Protein AF-0000000083245032 (afdb_homodimer)

Sequence (238 aa):
MDDKKLQTALKKLNVQPIQAIEEVNMFKADGNVIHFAAPKVHAAVPSNTFAIYGNGEDKELTELVPGILNQLGPDSLASLRKLAESYQSLQKQEGKKDDDDDDDIPDLVAGENFEDKADMDDKKLQTALKKLNVQPIQAIEEVNMFKADGNVIHFAAPKVHAAVPSNTFAIYGNGEDKELTELVPGILNQLGPDSLASLRKLAESYQSLQKQEGKKDDDDDDDIPDLVAGENFEDKAD

InterPro domains:
  IPR002715 Nascent polypeptide-associated complex NAC domain [PF01849] (3-59)
  IPR002715 Nascent polypeptide-associated complex NAC domain [PS51151] (1-65)
  IPR002715 Nascent polypeptide-associated complex NAC domain [SM01407] (3-59)
  IPR038187 NAC A/B domain superfamily [G3DSA:2.20.70.30] (15-72)
  IPR039370 Transcription factor BTF3 [PTHR10351] (2-117)

Solvent-accessible surface area (backbone atoms only — not comparable to full-atom values): 13087 Å² total; per-residue (Å²): 112,67,66,57,50,40,48,53,33,37,57,71,42,58,43,38,77,51,77,58,39,50,31,36,40,35,33,32,74,87,54,44,26,40,36,25,77,53,34,50,35,33,31,22,72,94,63,30,32,34,38,39,41,43,68,72,36,85,40,54,56,79,74,49,46,63,64,56,53,70,69,44,52,68,69,52,31,56,51,48,33,54,49,32,50,51,54,45,51,53,49,51,55,51,49,52,56,58,57,58,58,66,70,65,59,70,80,65,64,76,70,74,78,74,71,74,82,69,130,111,55,58,57,48,39,48,51,40,39,54,74,53,58,45,38,77,52,77,56,39,49,32,36,40,35,33,32,76,87,54,44,26,40,35,26,75,54,34,51,35,32,30,18,71,94,71,29,34,35,38,40,42,43,69,72,37,88,39,52,56,78,75,48,46,62,62,55,55,70,68,44,53,67,71,52,32,54,50,47,33,53,49,32,49,51,54,45,50,54,48,51,54,50,49,53,54,56,58,56,60,68,70,65,59,70,78,67,63,76,68,74,78,74,68,75,80,74,127

Secondary structure (DSSP, 8-state):
-HHHHHHHHHHHTT-EEEP-EEEEEEEETTSEEEEEES-EEEEEGGGTEEEEES--EEEEHHHHHHHHHHHS-HHHHHHHHHHHHHHHHHHHHHHHHHHTTTTTS--------------/-HHHHHHHHHHHTT-EEEP-EEEEEEEETTSEEEEEES-EEEEEGGGTEEEEES--EEEEHHHHHHHHHHHS-HHHHHHHHHHHHHHHHHHHHHHHHHHHHHTTS--TT----------

pLDDT: mean 78.12, std 20.99, range [27.12, 97.81]

Organism: NCBI:txid62690

Structure (mmCIF, N/CA/C/O backbone):
data_AF-0000000083245032-model_v1
#
loop_
_entity.id
_entity.type
_entity.pdbx_description
1 polymer 'Nascent polypeptide-associated complex subunit beta'
#
loop_
_atom_site.group_PDB
_atom_site.id
_atom_site.type_symbol
_atom_site.label_atom_id
_atom_site.label_alt_id
_atom_site.label_comp_id
_atom_site.label_asym_id
_atom_site.label_entity_id
_atom_site.label_seq_id
_atom_site.pdbx_PDB_ins_code
_atom_site.Cartn_x
_atom_site.Cartn_y
_atom_site.Cartn_z
_atom_site.occupancy
_atom_site.B_iso_or_equiv
_atom_site.auth_seq_id
_atom_site.auth_comp_id
_atom_site.auth_asym_id
_atom_site.auth_atom_id
_atom_site.pdbx_PDB_model_num
ATOM 1 N N . MET A 1 1 ? -4.727 -18.719 -22.297 1 45.84 1 MET A N 1
ATOM 2 C CA . MET A 1 1 ? -3.975 -19.953 -22.047 1 45.84 1 MET A CA 1
ATOM 3 C C . MET A 1 1 ? -3.066 -19.797 -20.828 1 45.84 1 MET A C 1
ATOM 5 O O . MET A 1 1 ? -3.064 -20.656 -19.938 1 45.84 1 MET A O 1
ATOM 9 N N . ASP A 1 2 ? -2.289 -18.609 -20.797 1 54.28 2 ASP A N 1
ATOM 10 C CA . ASP A 1 2 ? -1.276 -18.406 -19.766 1 54.28 2 ASP A CA 1
ATOM 11 C C . ASP A 1 2 ? -1.922 -18.188 -18.406 1 54.28 2 ASP A C 1
ATOM 13 O O . ASP A 1 2 ? -1.435 -18.703 -17.391 1 54.28 2 ASP A O 1
ATOM 17 N N . ASP A 1 3 ? -3.1 -17.609 -18.375 1 56.31 3 ASP A N 1
ATOM 18 C CA . ASP A 1 3 ? -3.789 -17.344 -17.109 1 56.31 3 ASP A CA 1
ATOM 19 C C . ASP A 1 3 ? -4.285 -18.641 -16.469 1 56.31 3 ASP A C 1
ATOM 21 O O . ASP A 1 3 ? -4.184 -18.812 -15.258 1 56.31 3 ASP A O 1
ATOM 25 N N . LYS A 1 4 ? -4.688 -19.547 -17.406 1 57.19 4 LYS A N 1
ATOM 26 C CA . LYS A 1 4 ? -5.207 -20.812 -16.906 1 57.19 4 LYS A CA 1
ATOM 27 C C . LYS A 1 4 ? -4.09 -21.656 -16.297 1 57.19 4 LYS A C 1
ATOM 29 O O . LYS A 1 4 ? -4.293 -22.312 -15.266 1 57.19 4 LYS A O 1
ATOM 34 N N . LYS A 1 5 ? -2.869 -21.625 -16.891 1 58.66 5 LYS A N 1
ATOM 35 C CA . LYS A 1 5 ? -1.732 -22.375 -16.359 1 58.66 5 LYS A CA 1
ATOM 36 C C . LYS A 1 5 ? -1.305 -21.828 -15 1 58.66 5 LYS A C 1
ATOM 38 O O . LYS A 1 5 ? -0.987 -22.594 -14.094 1 58.66 5 LYS A O 1
ATOM 43 N N . LEU A 1 6 ? -1.384 -20.562 -14.906 1 64.38 6 LEU A N 1
ATOM 44 C CA . LEU A 1 6 ? -1.07 -19.922 -13.633 1 64.38 6 LEU A CA 1
ATOM 45 C C . LEU A 1 6 ? -2.062 -20.344 -12.555 1 64.38 6 LEU A C 1
ATOM 47 O O . LEU A 1 6 ? -1.666 -20.672 -11.438 1 64.38 6 LEU A O 1
ATOM 51 N N . GLN A 1 7 ? -3.312 -20.375 -13.016 1 63.31 7 GLN A N 1
ATOM 52 C CA . GLN A 1 7 ? -4.355 -20.766 -12.078 1 63.31 7 GLN A CA 1
ATOM 53 C C . GLN A 1 7 ? -4.156 -22.203 -11.609 1 63.31 7 GLN A C 1
ATOM 55 O O . GLN A 1 7 ? -4.34 -22.5 -10.422 1 63.31 7 GLN A O 1
ATOM 60 N N . THR A 1 8 ? -3.783 -23.078 -12.539 1 65.19 8 THR A N 1
ATOM 61 C CA . THR A 1 8 ? -3.541 -24.484 -12.219 1 65.19 8 THR A CA 1
ATOM 62 C C . THR A 1 8 ? -2.352 -24.609 -11.273 1 65.19 8 THR A C 1
ATOM 64 O O . THR A 1 8 ? -2.398 -25.391 -10.312 1 65.19 8 THR A O 1
ATOM 67 N N . ALA A 1 9 ? -1.262 -23.828 -11.539 1 66.94 9 ALA A N 1
ATOM 68 C CA . ALA A 1 9 ? -0.085 -23.844 -10.672 1 66.94 9 ALA A CA 1
ATOM 69 C C . ALA A 1 9 ? -0.424 -23.328 -9.273 1 66.94 9 ALA A C 1
ATOM 71 O O . ALA A 1 9 ? 0.045 -23.891 -8.281 1 66.94 9 ALA A O 1
ATOM 72 N N . LEU A 1 10 ? -1.311 -22.312 -9.281 1 69.25 10 LEU A N 1
ATOM 73 C CA . LEU A 1 10 ? -1.714 -21.719 -8.008 1 69.25 10 LEU A CA 1
ATOM 74 C C . LEU A 1 10 ? -2.561 -22.703 -7.199 1 69.25 10 LEU A C 1
ATOM 76 O O . LEU A 1 10 ? -2.434 -22.781 -5.977 1 69.25 10 LEU A O 1
ATOM 80 N N . LYS A 1 11 ? -3.465 -23.453 -7.867 1 65.5 11 LYS A N 1
ATOM 81 C CA . LYS A 1 11 ? -4.289 -24.484 -7.227 1 65.5 11 LYS A CA 1
ATOM 82 C C . LYS A 1 11 ? -3.422 -25.547 -6.578 1 65.5 11 LYS A C 1
ATOM 84 O O . LYS A 1 11 ? -3.732 -26.031 -5.484 1 65.5 11 LYS A O 1
ATOM 89 N N . LYS A 1 12 ? -2.324 -25.828 -7.23 1 70.31 12 LYS A N 1
ATOM 90 C CA . LYS A 1 12 ? -1.434 -26.859 -6.707 1 70.31 12 LYS A CA 1
ATOM 91 C C . LYS A 1 12 ? -0.721 -26.375 -5.445 1 70.31 12 LYS A C 1
ATOM 93 O O . LYS A 1 12 ? -0.37 -27.188 -4.582 1 70.31 12 LYS A O 1
ATOM 98 N N . LEU A 1 13 ? -0.54 -25.094 -5.414 1 70.12 13 LEU A N 1
ATOM 99 C CA . LEU A 1 13 ? 0.144 -24.516 -4.266 1 70.12 13 LEU A CA 1
ATOM 100 C C . LEU A 1 13 ? -0.83 -24.266 -3.117 1 70.12 13 LEU A C 1
ATOM 102 O O . LEU A 1 13 ? -0.423 -23.859 -2.027 1 70.12 13 LEU A O 1
ATOM 106 N N . ASN A 1 14 ? -1.992 -24.797 -3.17 1 75.75 14 ASN A N 1
ATOM 107 C CA . ASN A 1 14 ? -3 -24.531 -2.15 1 75.75 14 ASN A CA 1
ATOM 108 C C . ASN A 1 14 ? -3.15 -23.031 -1.898 1 75.75 14 ASN A C 1
ATOM 110 O O . ASN A 1 14 ? -3.07 -22.578 -0.755 1 75.75 14 ASN A O 1
ATOM 114 N N . VAL A 1 15 ? -3.186 -22.453 -3 1 78.88 15 VAL A N 1
ATOM 115 C CA . VAL A 1 15 ? -3.4 -21.016 -2.957 1 78.88 15 VAL A CA 1
ATOM 116 C C . VAL A 1 15 ? -4.836 -20.719 -2.529 1 78.88 15 VAL A C 1
ATOM 118 O O . VAL A 1 15 ? -5.77 -21.406 -2.945 1 78.88 15 VAL A O 1
ATOM 121 N N . GLN A 1 16 ? -4.922 -19.891 -1.567 1 88.5 16 GLN A N 1
ATOM 122 C CA . GLN A 1 16 ? -6.234 -19.484 -1.075 1 88.5 16 GLN A CA 1
ATOM 123 C C . GLN A 1 16 ? -6.512 -18.016 -1.393 1 88.5 16 GLN A C 1
ATOM 125 O O . GLN A 1 16 ? -5.617 -17.172 -1.303 1 88.5 16 GLN A O 1
ATOM 130 N N . PRO A 1 17 ? -7.727 -17.781 -1.815 1 91.12 17 PRO A N 1
ATOM 131 C CA . PRO A 1 17 ? -8.086 -16.375 -2.029 1 91.12 17 PRO A CA 1
ATOM 132 C C . PRO A 1 17 ? -8.07 -15.562 -0.737 1 91.12 17 PRO A C 1
ATOM 134 O O . PRO A 1 17 ? -8.453 -16.062 0.321 1 91.12 17 PRO A O 1
ATOM 137 N N . ILE A 1 18 ? -7.52 -14.414 -0.861 1 93.81 18 ILE A N 1
ATOM 138 C CA . ILE A 1 18 ? -7.691 -13.438 0.21 1 93.81 18 ILE A CA 1
ATOM 139 C C . ILE A 1 18 ? -8.875 -12.531 -0.111 1 93.81 18 ILE A C 1
ATOM 141 O O . ILE A 1 18 ? -8.883 -11.859 -1.147 1 93.81 18 ILE A O 1
ATOM 145 N N . GLN A 1 19 ? -9.734 -12.547 0.789 1 94.88 19 GLN A N 1
ATOM 146 C CA . GLN A 1 19 ? -10.984 -11.852 0.517 1 94.88 19 GLN A CA 1
ATOM 147 C C . GLN A 1 19 ? -10.891 -10.383 0.912 1 94.88 19 GLN A C 1
ATOM 149 O O . GLN A 1 19 ? -10.047 -10 1.723 1 94.88 19 GLN A O 1
ATOM 154 N N . ALA A 1 20 ? -11.594 -9.586 0.281 1 95.5 20 ALA A N 1
ATOM 155 C CA . ALA A 1 20 ? -11.891 -8.203 0.638 1 95.5 20 ALA A CA 1
ATOM 156 C C . ALA A 1 20 ? -10.633 -7.34 0.593 1 95.5 20 ALA A C 1
ATOM 158 O O . ALA A 1 20 ? -10.383 -6.547 1.504 1 95.5 20 ALA A O 1
ATOM 159 N N . ILE A 1 21 ? -9.852 -7.582 -0.426 1 96.81 21 ILE A N 1
ATOM 160 C CA . ILE A 1 21 ? -8.773 -6.637 -0.691 1 96.81 21 ILE A CA 1
ATOM 161 C C . ILE A 1 21 ? -9.312 -5.445 -1.481 1 96.81 21 ILE A C 1
ATOM 163 O O . ILE A 1 21 ? -9.828 -5.613 -2.59 1 96.81 21 ILE A O 1
ATOM 167 N N . GLU A 1 22 ? -9.164 -4.305 -0.93 1 96 22 GLU A N 1
ATOM 168 C CA . GLU A 1 22 ? -9.68 -3.102 -1.577 1 96 22 GLU A CA 1
ATOM 169 C C . GLU A 1 22 ? -8.633 -2.482 -2.5 1 96 22 GLU A C 1
ATOM 171 O O . GLU A 1 22 ? -8.977 -1.864 -3.51 1 96 22 GLU A O 1
ATOM 176 N N . GLU A 1 23 ? -7.379 -2.617 -2.043 1 96.69 23 GLU A N 1
ATOM 177 C CA . GLU A 1 23 ? -6.297 -1.997 -2.801 1 96.69 23 GLU A CA 1
ATOM 178 C C . GLU A 1 23 ? -4.957 -2.658 -2.49 1 96.69 23 GLU A C 1
ATOM 180 O O . GLU A 1 23 ? -4.746 -3.162 -1.383 1 96.69 23 GLU A O 1
ATOM 185 N N . VAL A 1 24 ? -4.078 -2.693 -3.432 1 97.81 24 VAL A N 1
ATOM 186 C CA . VAL A 1 24 ? -2.682 -3.064 -3.232 1 97.81 24 VAL A CA 1
ATOM 187 C C . VAL A 1 24 ? -1.773 -1.958 -3.764 1 97.81 24 VAL A C 1
ATOM 189 O O . VAL A 1 24 ? -1.999 -1.432 -4.855 1 97.81 24 VAL A O 1
ATOM 192 N N . ASN A 1 25 ? -0.84 -1.576 -2.934 1 97.31 25 ASN A N 1
ATOM 193 C CA . ASN A 1 25 ? 0.167 -0.602 -3.34 1 97.31 25 ASN A CA 1
ATOM 194 C C . ASN A 1 25 ? 1.58 -1.154 -3.178 1 97.31 25 ASN A C 1
ATOM 196 O O . ASN A 1 25 ? 1.922 -1.695 -2.125 1 97.31 25 ASN A O 1
ATOM 200 N N . MET A 1 26 ? 2.334 -1.04 -4.285 1 97.56 26 MET A N 1
ATOM 201 C CA . MET A 1 26 ? 3.76 -1.354 -4.242 1 97.56 26 MET A CA 1
ATOM 202 C C . MET A 1 26 ? 4.602 -0.083 -4.312 1 97.56 26 MET A C 1
ATOM 204 O O . MET A 1 26 ? 4.547 0.649 -5.301 1 97.56 26 MET A O 1
ATOM 208 N N . PHE A 1 27 ? 5.301 0.166 -3.281 1 96.31 27 PHE A N 1
ATOM 209 C CA . PHE A 1 27 ? 6.113 1.374 -3.203 1 96.31 27 PHE A CA 1
ATOM 210 C C . PHE A 1 27 ? 7.535 1.101 -3.676 1 96.31 27 PHE A C 1
ATOM 212 O O . PHE A 1 27 ? 8.227 0.235 -3.129 1 96.31 27 PHE A O 1
ATOM 219 N N . LYS A 1 28 ? 7.957 1.847 -4.648 1 95.94 28 LYS A N 1
ATOM 220 C CA . LYS A 1 28 ? 9.312 1.737 -5.18 1 95.94 28 LYS A CA 1
ATOM 221 C C . LYS A 1 28 ? 10.266 2.672 -4.445 1 95.94 28 LYS A C 1
ATOM 223 O O . LYS A 1 28 ? 9.836 3.646 -3.824 1 95.94 28 LYS A O 1
ATOM 228 N N . ALA A 1 29 ? 11.5 2.395 -4.57 1 93.62 29 ALA A N 1
ATOM 229 C CA . ALA A 1 29 ? 12.547 3.184 -3.932 1 93.62 29 ALA A CA 1
ATOM 230 C C . ALA A 1 29 ? 12.586 4.602 -4.496 1 93.62 29 ALA A C 1
ATOM 232 O O . ALA A 1 29 ? 13 5.539 -3.805 1 93.62 29 ALA A O 1
ATOM 233 N N . ASP A 1 30 ? 12.078 4.848 -5.711 1 91 30 ASP A N 1
ATOM 234 C CA . ASP A 1 30 ? 12.164 6.16 -6.34 1 91 30 ASP A CA 1
ATOM 235 C C . ASP A 1 30 ? 10.93 7.004 -6.02 1 91 30 ASP A C 1
ATOM 237 O O . ASP A 1 30 ? 10.758 8.094 -6.566 1 91 30 ASP A O 1
ATOM 241 N N . GLY A 1 31 ? 9.953 6.484 -5.254 1 87.94 31 GLY A N 1
ATOM 242 C CA . GLY A 1 31 ? 8.773 7.227 -4.828 1 87.94 31 GLY A CA 1
ATOM 243 C C . GLY A 1 31 ? 7.539 6.906 -5.645 1 87.94 31 GLY A C 1
ATOM 244 O O . GLY A 1 31 ? 6.426 7.289 -5.273 1 87.94 31 GLY A O 1
ATOM 245 N N . ASN A 1 32 ? 7.777 6.184 -6.688 1 93.75 32 ASN A N 1
ATOM 246 C CA . ASN A 1 32 ? 6.625 5.77 -7.48 1 93.75 32 ASN A CA 1
ATOM 247 C C . ASN A 1 32 ? 5.863 4.629 -6.809 1 93.75 32 ASN A C 1
ATOM 249 O O . ASN A 1 32 ? 6.414 3.926 -5.957 1 93.75 32 ASN A O 1
ATOM 253 N N . VAL A 1 33 ? 4.629 4.543 -7.148 1 96.94 33 VAL A N 1
ATOM 254 C CA . VAL A 1 33 ? 3.77 3.51 -6.578 1 96.94 33 VAL A CA 1
ATOM 255 C C . VAL A 1 33 ? 3.057 2.754 -7.695 1 96.94 33 VAL A C 1
ATOM 257 O O . VAL A 1 33 ? 2.559 3.363 -8.648 1 96.94 33 VAL A O 1
ATOM 260 N N . ILE A 1 34 ? 3.137 1.418 -7.641 1 97.69 34 ILE A N 1
ATOM 261 C CA . ILE A 1 34 ? 2.248 0.601 -8.453 1 97.69 34 ILE A CA 1
ATOM 262 C C . ILE A 1 34 ? 0.959 0.314 -7.691 1 97.69 34 ILE A C 1
ATOM 264 O O . ILE A 1 34 ? 0.99 -0.291 -6.617 1 97.69 34 ILE A O 1
ATOM 268 N N . HIS A 1 35 ? -0.101 0.728 -8.312 1 97.69 35 HIS A N 1
ATOM 269 C CA . HIS A 1 35 ? -1.39 0.7 -7.625 1 97.69 35 HIS A CA 1
ATOM 270 C C . HIS A 1 35 ? -2.344 -0.288 -8.289 1 97.69 35 HIS A C 1
ATOM 272 O O . HIS A 1 35 ? -2.443 -0.332 -9.516 1 97.69 35 HIS A O 1
ATOM 278 N N . PHE A 1 36 ? -2.973 -1.146 -7.465 1 97.75 36 PHE A N 1
ATOM 279 C CA . PHE A 1 36 ? -4.031 -2.045 -7.91 1 97.75 36 PHE A CA 1
ATOM 280 C C . PHE A 1 36 ? -5.348 -1.717 -7.215 1 97.75 36 PHE A C 1
ATOM 282 O O . PHE A 1 36 ? -5.445 -1.799 -5.988 1 97.75 36 PHE A O 1
ATOM 289 N N . ALA A 1 37 ? -6.305 -1.382 -8.016 1 96.94 37 ALA A N 1
ATOM 290 C CA . ALA A 1 37 ? -7.645 -1.146 -7.488 1 96.94 37 ALA A CA 1
ATOM 291 C C . ALA A 1 37 ? -8.461 -2.434 -7.473 1 96.94 37 ALA A C 1
ATOM 293 O O . ALA A 1 37 ? -8.695 -3.041 -8.516 1 96.94 37 ALA A O 1
ATOM 294 N N . ALA A 1 38 ? -8.883 -2.857 -6.254 1 96.12 38 ALA A N 1
ATOM 295 C CA . ALA A 1 38 ? -9.742 -4.008 -6 1 96.12 38 ALA A CA 1
ATOM 296 C C . ALA A 1 38 ? -9.227 -5.25 -6.715 1 96.12 38 ALA A C 1
ATOM 298 O O . ALA A 1 38 ? -9.977 -5.926 -7.422 1 96.12 38 ALA A O 1
ATOM 299 N N . PRO A 1 39 ? -7.973 -5.594 -6.562 1 95.88 39 PRO A N 1
ATOM 300 C CA . PRO A 1 39 ? -7.461 -6.785 -7.246 1 95.88 39 PRO A CA 1
ATOM 301 C C . PRO A 1 39 ? -7.938 -8.086 -6.602 1 95.88 39 PRO A C 1
ATOM 303 O O . PRO A 1 39 ? -8.352 -8.086 -5.438 1 95.88 39 PRO A O 1
ATOM 306 N N . LYS A 1 40 ? -7.887 -9.102 -7.398 1 93 40 LYS A N 1
ATOM 307 C CA . LYS A 1 40 ? -7.945 -10.438 -6.82 1 93 40 LYS A CA 1
ATOM 308 C C . LYS A 1 40 ? -6.59 -10.859 -6.258 1 93 40 LYS A C 1
ATOM 310 O O . LYS A 1 40 ? -5.559 -10.648 -6.898 1 93 40 LYS A O 1
ATOM 315 N N . VAL A 1 41 ? -6.605 -11.391 -5.082 1 93.69 41 VAL A N 1
ATOM 316 C CA . VAL A 1 41 ? -5.359 -11.789 -4.438 1 93.69 41 VAL A CA 1
ATOM 317 C C . VAL A 1 41 ? -5.473 -13.227 -3.936 1 93.69 41 VAL A C 1
ATOM 319 O O . VAL A 1 41 ? -6.496 -13.617 -3.367 1 93.69 41 VAL A O 1
ATOM 322 N N . HIS A 1 42 ? -4.445 -13.969 -4.223 1 90.69 42 HIS A N 1
ATOM 323 C CA . HIS A 1 42 ? -4.305 -15.32 -3.703 1 90.69 42 HIS A CA 1
ATOM 324 C C . HIS A 1 42 ? -3.023 -15.469 -2.889 1 90.69 42 HIS A C 1
ATOM 326 O O . HIS A 1 42 ? -2.025 -14.805 -3.168 1 90.69 42 HIS A O 1
ATOM 332 N N . ALA A 1 43 ? -3.113 -16.359 -1.937 1 90.12 43 ALA A N 1
ATOM 333 C CA . ALA A 1 43 ? -1.938 -16.547 -1.09 1 90.12 43 ALA A CA 1
ATOM 334 C C . ALA A 1 43 ? -1.627 -18.031 -0.906 1 90.12 43 ALA A C 1
ATOM 336 O O . ALA A 1 43 ? -2.537 -18.844 -0.742 1 90.12 43 ALA A O 1
ATOM 337 N N . ALA A 1 44 ? -0.441 -18.281 -1.074 1 86.69 44 ALA A N 1
ATOM 338 C CA . ALA A 1 44 ? 0.126 -19.531 -0.565 1 86.69 44 ALA A CA 1
ATOM 339 C C . ALA A 1 44 ? 0.907 -19.297 0.725 1 86.69 44 ALA A C 1
ATOM 341 O O . ALA A 1 44 ? 2.111 -19.031 0.689 1 86.69 44 ALA A O 1
ATOM 342 N N . VAL A 1 45 ? 0.236 -19.375 1.869 1 82.19 45 VAL A N 1
ATOM 343 C CA . VAL A 1 45 ? 0.748 -18.953 3.17 1 82.19 45 VAL A CA 1
ATOM 344 C C . VAL A 1 45 ? 1.981 -19.781 3.529 1 82.19 45 VAL A C 1
ATOM 346 O O . VAL A 1 45 ? 3.006 -19.219 3.939 1 82.19 45 VAL A O 1
ATOM 349 N N . PRO A 1 46 ? 1.927 -21.109 3.346 1 82 46 PRO A N 1
ATOM 350 C CA . PRO A 1 46 ? 3.09 -21.906 3.732 1 82 46 PRO A CA 1
ATOM 351 C C . PRO A 1 46 ? 4.359 -21.5 2.984 1 82 46 PRO A C 1
ATOM 353 O O . PRO A 1 46 ? 5.465 -21.672 3.502 1 82 46 PRO A O 1
ATOM 356 N N . SER A 1 47 ? 4.219 -20.953 1.846 1 83.19 47 SER A N 1
ATOM 357 C CA . SER A 1 47 ? 5.379 -20.578 1.041 1 83.19 47 SER A CA 1
ATOM 358 C C . SER A 1 47 ? 5.598 -19.062 1.05 1 83.19 47 SER A C 1
ATOM 360 O O . SER A 1 47 ? 6.449 -18.547 0.324 1 83.19 47 SER A O 1
ATOM 362 N N . ASN A 1 48 ? 4.891 -18.344 1.776 1 88.19 48 ASN A N 1
ATOM 363 C CA . ASN A 1 48 ? 4.996 -16.891 1.863 1 88.19 48 ASN A CA 1
ATOM 364 C C . ASN A 1 48 ? 4.938 -16.25 0.484 1 88.19 48 ASN A C 1
ATOM 366 O O . ASN A 1 48 ? 5.758 -15.383 0.164 1 88.19 48 ASN A O 1
ATOM 370 N N . THR A 1 49 ? 4.043 -16.734 -0.316 1 89.88 49 THR A N 1
ATOM 371 C CA . THR A 1 49 ? 3.848 -16.234 -1.677 1 89.88 49 THR A CA 1
ATOM 372 C C . THR A 1 49 ? 2.418 -15.742 -1.874 1 89.88 49 THR A C 1
ATOM 374 O O . THR A 1 49 ? 1.465 -16.391 -1.448 1 89.88 49 THR A O 1
ATOM 377 N N . PHE A 1 50 ? 2.316 -14.609 -2.574 1 91.12 50 PHE A N 1
ATOM 378 C CA . PHE A 1 50 ? 1.028 -14 -2.885 1 91.12 50 PHE A CA 1
ATOM 379 C C . PHE A 1 50 ? 0.943 -13.641 -4.363 1 91.12 50 PHE A C 1
ATOM 381 O O . PHE A 1 50 ? 1.917 -13.156 -4.945 1 91.12 50 PHE A O 1
ATOM 388 N N . ALA A 1 51 ? -0.232 -13.797 -4.93 1 89.69 51 ALA A N 1
ATOM 389 C CA . ALA A 1 51 ? -0.477 -13.438 -6.324 1 89.69 51 ALA A CA 1
ATOM 390 C C . ALA A 1 51 ? -1.535 -12.344 -6.43 1 89.69 51 ALA A C 1
ATOM 392 O O . ALA A 1 51 ? -2.611 -12.453 -5.836 1 89.69 51 ALA A O 1
ATOM 393 N N . ILE A 1 52 ? -1.181 -11.32 -7.117 1 93.06 52 ILE A N 1
ATOM 394 C CA . ILE A 1 52 ? -2.109 -10.234 -7.402 1 93.06 52 ILE A CA 1
ATOM 395 C C . ILE A 1 52 ? -2.539 -10.289 -8.867 1 93.06 52 ILE A C 1
ATOM 397 O O . ILE A 1 52 ? -1.695 -10.359 -9.766 1 93.06 52 ILE A O 1
ATOM 401 N N . TYR A 1 53 ? -3.809 -10.312 -9 1 91.19 53 TYR A N 1
ATOM 402 C CA . TYR A 1 53 ? -4.387 -10.281 -10.344 1 91.19 53 TYR A CA 1
ATOM 403 C C . TYR A 1 53 ? -5.094 -8.953 -10.602 1 91.19 53 TYR A C 1
ATOM 405 O O . TYR A 1 53 ? -6.121 -8.664 -9.984 1 91.19 53 TYR A O 1
ATOM 413 N N . GLY A 1 54 ? -4.555 -8.18 -11.453 1 92.31 54 GLY A N 1
ATOM 414 C CA . GLY A 1 54 ? -5.117 -6.871 -11.758 1 92.31 54 GLY A CA 1
ATOM 415 C C . GLY A 1 54 ? -4.172 -5.984 -12.547 1 92.31 54 GLY A C 1
ATOM 416 O O . GLY A 1 54 ? -2.992 -6.305 -12.695 1 92.31 54 GLY A O 1
ATOM 417 N N . ASN A 1 55 ? -4.73 -4.926 -13.094 1 94.25 55 ASN A N 1
ATOM 418 C CA . ASN A 1 55 ? -3.941 -3.947 -13.828 1 94.25 55 ASN A CA 1
ATOM 419 C C . ASN A 1 55 ? -3.193 -3.006 -12.891 1 94.25 55 ASN A C 1
ATOM 421 O O . ASN A 1 55 ? -3.812 -2.248 -12.141 1 94.25 55 ASN A O 1
ATOM 425 N N . GLY A 1 56 ? -1.863 -3.176 -12.883 1 95.31 56 GLY A N 1
ATOM 426 C CA . GLY A 1 56 ? -1.048 -2.236 -12.133 1 95.31 56 GLY A CA 1
ATOM 427 C C . GLY A 1 56 ? -0.931 -0.879 -12.797 1 95.31 56 GLY A C 1
ATOM 428 O O . GLY A 1 56 ? -0.64 -0.792 -13.992 1 95.31 56 GLY A O 1
ATOM 429 N N . GLU A 1 57 ? -1.192 0.162 -12.078 1 96.69 57 GLU A N 1
ATOM 430 C CA . GLU A 1 57 ? -1.068 1.525 -12.586 1 96.69 57 GLU A CA 1
ATOM 431 C C . GLU A 1 57 ? 0.033 2.289 -11.852 1 96.69 57 GLU A C 1
ATOM 433 O O . GLU A 1 57 ? 0.164 2.182 -10.633 1 96.69 57 GLU A O 1
ATOM 438 N N . ASP A 1 58 ? 0.779 3.021 -12.633 1 96.19 58 ASP A N 1
ATOM 439 C CA . ASP A 1 58 ? 1.739 3.924 -12.008 1 96.19 58 ASP A CA 1
ATOM 440 C C . ASP A 1 58 ? 1.041 5.148 -11.414 1 96.19 58 ASP A C 1
ATOM 442 O O . ASP A 1 58 ? 0.303 5.844 -12.117 1 96.19 58 ASP A O 1
ATOM 446 N N . LYS A 1 59 ? 1.207 5.352 -10.07 1 95.69 59 LYS A N 1
ATOM 447 C CA . LYS A 1 59 ? 0.636 6.504 -9.383 1 95.69 59 LYS A CA 1
ATOM 448 C C . LYS A 1 59 ? 1.692 7.23 -8.555 1 95.69 59 LYS A C 1
ATOM 450 O O . LYS A 1 59 ? 2.734 6.66 -8.234 1 95.69 59 LYS A O 1
ATOM 455 N N . GLU A 1 60 ? 1.351 8.477 -8.352 1 93 60 GLU A N 1
ATOM 456 C CA . GLU A 1 60 ? 2.115 9.234 -7.363 1 93 60 GLU A CA 1
ATOM 457 C C . GLU A 1 60 ? 1.551 9.031 -5.957 1 93 60 GLU A C 1
ATOM 459 O O . GLU A 1 60 ? 0.337 8.906 -5.785 1 93 60 GLU A O 1
ATOM 464 N N . LEU A 1 61 ? 2.434 9 -5.059 1 92.94 61 LEU A N 1
ATOM 465 C CA . LEU A 1 61 ? 2.012 8.82 -3.676 1 92.94 61 LEU A CA 1
ATOM 466 C C . LEU A 1 61 ? 0.93 9.828 -3.301 1 92.94 61 LEU A C 1
ATOM 468 O O . LEU A 1 61 ? -0.031 9.484 -2.609 1 92.94 61 LEU A O 1
ATOM 472 N N . THR A 1 62 ? 1.028 11.07 -3.777 1 92.25 62 THR A N 1
ATOM 473 C CA . THR A 1 62 ? 0.091 12.141 -3.449 1 92.25 62 THR A CA 1
ATOM 474 C C . THR A 1 62 ? -1.307 11.805 -3.967 1 92.25 62 THR A C 1
ATOM 476 O O . THR A 1 62 ? -2.305 12.273 -3.414 1 92.25 62 THR A O 1
ATOM 479 N N . GLU A 1 63 ? -1.458 11.023 -4.965 1 93 63 GLU A N 1
ATOM 480 C CA . GLU A 1 63 ? -2.746 10.617 -5.52 1 93 63 GLU A CA 1
ATOM 481 C C . GLU A 1 63 ? -3.434 9.594 -4.617 1 93 63 GLU A C 1
ATOM 483 O O . GLU A 1 63 ? -4.656 9.445 -4.656 1 93 63 GLU A O 1
ATOM 488 N N . LEU A 1 64 ? -2.623 8.844 -3.848 1 94.06 64 LEU A N 1
ATOM 489 C CA . LEU A 1 64 ? -3.133 7.762 -3.012 1 94.06 64 LEU A CA 1
ATOM 490 C C . LEU A 1 64 ? -3.447 8.266 -1.606 1 94.06 64 LEU A C 1
ATOM 492 O O . LEU A 1 64 ? -4.246 7.656 -0.89 1 94.06 64 LEU A O 1
ATOM 496 N N . VAL A 1 65 ? -2.916 9.336 -1.202 1 92.44 65 VAL A N 1
ATOM 497 C CA . VAL A 1 65 ? -2.984 9.891 0.148 1 92.44 65 VAL A CA 1
ATOM 498 C C . VAL A 1 65 ? -4.441 10.102 0.547 1 92.44 65 VAL A C 1
ATOM 500 O O . VAL A 1 65 ? -4.863 9.695 1.632 1 92.44 65 VAL A O 1
ATOM 503 N N . PRO A 1 66 ? -5.297 10.688 -0.318 1 91.38 66 PRO A N 1
ATOM 504 C CA . PRO A 1 66 ? -6.699 10.875 0.058 1 91.38 66 PRO A CA 1
ATOM 505 C C . PRO A 1 66 ? -7.398 9.555 0.398 1 91.38 66 PRO A C 1
ATOM 507 O O . PRO A 1 66 ? -8.211 9.508 1.329 1 91.38 66 PRO A O 1
ATOM 510 N N . GLY A 1 67 ? -7.141 8.484 -0.362 1 89.19 67 GLY A N 1
ATOM 511 C CA . GLY A 1 67 ? -7.715 7.18 -0.055 1 89.19 67 GLY A CA 1
ATOM 512 C C . GLY A 1 67 ? -7.316 6.66 1.312 1 89.19 67 GLY A C 1
ATOM 513 O O . GLY A 1 67 ? -8.133 6.07 2.021 1 89.19 67 GLY A O 1
ATOM 514 N N . ILE A 1 68 ? -6.09 6.887 1.677 1 88.06 68 ILE A N 1
ATOM 515 C CA . ILE A 1 68 ? -5.574 6.484 2.98 1 88.06 68 ILE A CA 1
ATOM 516 C C . ILE A 1 68 ? -6.254 7.297 4.078 1 88.06 68 ILE A C 1
ATOM 518 O O . ILE A 1 68 ? -6.633 6.754 5.117 1 88.06 68 ILE A O 1
ATOM 522 N N . LEU A 1 69 ? -6.453 8.609 3.838 1 91.62 69 LEU A N 1
ATOM 523 C CA . LEU A 1 69 ? -7.098 9.477 4.816 1 91.62 69 LEU A CA 1
ATOM 524 C C . LEU A 1 69 ? -8.547 9.062 5.047 1 91.62 69 LEU A C 1
ATOM 526 O O . LEU A 1 69 ? -9.047 9.133 6.172 1 91.62 69 LEU A O 1
ATOM 530 N N . ASN A 1 70 ? -9.164 8.586 4.051 1 89 70 ASN A N 1
ATOM 531 C CA . ASN A 1 70 ? -10.562 8.172 4.117 1 89 70 ASN A CA 1
ATOM 532 C C . ASN A 1 70 ? -10.734 6.93 4.988 1 89 70 ASN A C 1
ATOM 534 O O . ASN A 1 70 ? -11.844 6.633 5.441 1 89 70 ASN A O 1
ATOM 538 N N . GLN A 1 71 ? -9.688 6.203 5.102 1 90.06 71 GLN A N 1
ATOM 539 C CA . GLN A 1 71 ? -9.75 4.973 5.883 1 90.06 71 GLN A CA 1
ATOM 540 C C . GLN A 1 71 ? -9.508 5.25 7.363 1 90.06 71 GLN A C 1
ATOM 542 O O . GLN A 1 71 ? -9.805 4.41 8.219 1 90.06 71 GLN A O 1
ATOM 547 N N . LEU A 1 72 ? -8.891 6.398 7.609 1 91.19 72 LEU A N 1
ATOM 548 C CA . LEU A 1 72 ? -8.547 6.758 8.977 1 91.19 72 LEU A CA 1
ATOM 549 C C . LEU A 1 72 ? -9.727 7.414 9.688 1 91.19 72 LEU A C 1
ATOM 551 O O . LEU A 1 72 ? -10.461 8.203 9.078 1 91.19 72 LEU A O 1
ATOM 555 N N . GLY A 1 73 ? -10 6.969 11.016 1 87.62 73 GLY A N 1
ATOM 556 C CA . GLY A 1 73 ? -11 7.652 11.82 1 87.62 73 GLY A CA 1
ATOM 557 C C . GLY A 1 73 ? -10.539 9.008 12.32 1 87.62 73 GLY A C 1
ATOM 558 O O . GLY A 1 73 ? -9.398 9.406 12.078 1 87.62 73 GLY A O 1
ATOM 559 N N . PRO A 1 74 ? -11.445 9.734 12.969 1 87.75 74 PRO A N 1
ATOM 560 C CA . PRO A 1 74 ? -11.156 11.102 13.414 1 87.75 74 PRO A CA 1
ATOM 561 C C . PRO A 1 74 ? -9.93 11.172 14.32 1 87.75 74 PRO A C 1
ATOM 563 O O . PRO A 1 74 ? -9.109 12.078 14.18 1 87.75 74 PRO A O 1
ATOM 566 N N . ASP A 1 75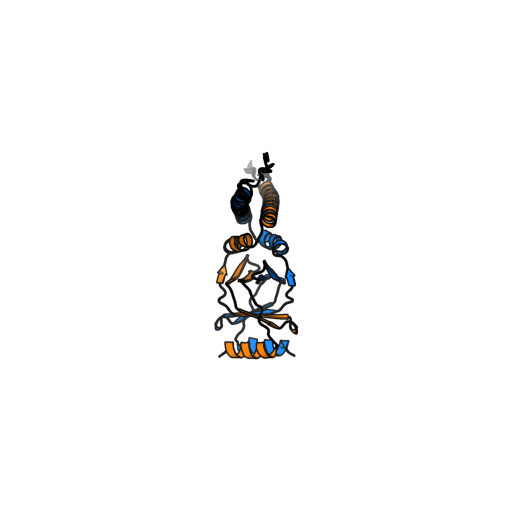 ? -9.781 10.227 15.234 1 90.69 75 ASP A N 1
ATOM 567 C CA . ASP A 1 75 ? -8.633 10.234 16.125 1 90.69 75 ASP A CA 1
ATOM 568 C C . ASP A 1 75 ? -7.332 10.016 15.359 1 90.69 75 ASP A C 1
ATOM 570 O O . ASP A 1 75 ? -6.324 10.664 15.641 1 90.69 75 ASP A O 1
ATOM 574 N N . SER A 1 76 ? -7.344 9.18 14.375 1 90.31 76 SER A N 1
ATOM 575 C CA . SER A 1 76 ? -6.176 8.891 13.547 1 90.31 76 SER A CA 1
ATOM 576 C C . SER A 1 76 ? -5.809 10.078 12.672 1 90.31 76 SER A C 1
ATOM 578 O O . SER A 1 76 ? -4.629 10.367 12.469 1 90.31 76 SER A O 1
ATOM 580 N N . LEU A 1 77 ? -6.816 10.734 12.203 1 92.62 77 LEU A N 1
ATOM 581 C CA . LEU A 1 77 ? -6.594 11.914 11.375 1 92.62 77 LEU A CA 1
ATOM 582 C C . LEU A 1 77 ? -5.918 13.023 12.172 1 92.62 77 LEU A C 1
ATOM 584 O O . LEU A 1 77 ? -5.031 13.711 11.656 1 92.62 77 LEU A O 1
ATOM 588 N N . ALA A 1 78 ? -6.41 13.227 13.406 1 90.75 78 ALA A N 1
ATOM 589 C CA . ALA A 1 78 ? -5.789 14.219 14.281 1 90.75 78 ALA A CA 1
ATOM 590 C C . ALA A 1 78 ? -4.32 13.898 14.523 1 90.75 78 ALA A C 1
ATOM 592 O O . ALA A 1 78 ? -3.469 14.789 14.508 1 90.75 78 ALA A O 1
ATOM 593 N N . SER A 1 79 ? -4.102 12.594 14.75 1 92.06 79 SER A N 1
ATOM 594 C CA . SER A 1 79 ? -2.729 12.141 14.961 1 92.06 79 SER A CA 1
ATOM 595 C C . SER A 1 79 ? -1.88 12.359 13.711 1 92.06 79 SER A C 1
ATOM 597 O O . SER A 1 79 ? -0.721 12.773 13.812 1 92.06 79 SER A O 1
ATOM 599 N N . LEU A 1 80 ? -2.438 12.078 12.594 1 93.62 80 LEU A N 1
ATOM 600 C CA . LEU A 1 80 ? -1.739 12.281 11.336 1 93.62 80 LEU A CA 1
ATOM 601 C C . LEU A 1 80 ? -1.396 13.75 11.133 1 93.62 80 LEU A C 1
ATOM 603 O O . LEU A 1 80 ? -0.303 14.078 10.664 1 93.62 80 LEU A O 1
ATOM 607 N N . ARG A 1 81 ? -2.307 14.68 11.414 1 91.94 81 ARG A N 1
ATOM 608 C CA . ARG A 1 81 ? -2.07 16.125 11.32 1 91.94 81 ARG A CA 1
ATOM 609 C C . ARG A 1 81 ? -0.86 16.531 12.156 1 91.94 81 ARG A C 1
ATOM 611 O O . ARG A 1 81 ? -0.004 17.281 11.688 1 91.94 81 ARG A O 1
ATOM 618 N N . LYS A 1 82 ? -0.81 16.016 13.359 1 93.25 82 LYS A N 1
ATOM 619 C CA . LYS A 1 82 ? 0.294 16.344 14.258 1 93.25 82 LYS A CA 1
ATOM 620 C C . LYS A 1 82 ? 1.615 15.797 13.727 1 93.25 82 LYS A C 1
ATOM 622 O O . LYS A 1 82 ? 2.645 16.469 13.797 1 93.25 82 LYS A O 1
ATOM 627 N N . LEU A 1 83 ? 1.53 14.617 13.234 1 94.25 83 LEU A N 1
ATOM 628 C CA . LEU A 1 83 ? 2.723 13.977 12.688 1 94.25 83 LEU A CA 1
ATOM 629 C C . LEU A 1 83 ? 3.23 14.719 11.461 1 94.25 83 LEU A C 1
ATOM 631 O O . LEU A 1 83 ? 4.434 14.961 11.328 1 94.25 83 LEU A O 1
ATOM 635 N N . ALA A 1 84 ? 2.393 15.047 10.586 1 92.88 84 ALA A N 1
ATOM 636 C CA . ALA A 1 84 ? 2.754 15.805 9.391 1 92.88 84 ALA A CA 1
ATOM 637 C C . ALA A 1 84 ? 3.389 17.141 9.75 1 92.88 84 ALA A C 1
ATOM 639 O O . ALA A 1 84 ? 4.375 17.547 9.141 1 92.88 84 ALA A O 1
ATOM 640 N N . GLU A 1 85 ? 2.824 17.734 10.781 1 91.12 85 GLU A N 1
ATOM 641 C CA . GLU A 1 85 ? 3.369 19.016 11.25 1 91.12 85 GLU A CA 1
ATOM 642 C C . GLU A 1 85 ? 4.785 18.828 11.789 1 91.12 85 GLU A C 1
ATOM 644 O O . GLU A 1 85 ? 5.652 19.672 11.555 1 91.12 85 GLU A O 1
ATOM 649 N N . SER A 1 86 ? 4.918 17.781 12.492 1 92.94 86 SER A N 1
ATOM 650 C CA . SER A 1 86 ? 6.23 17.484 13.055 1 92.94 86 SER A CA 1
ATOM 651 C C . SER A 1 86 ? 7.262 17.25 11.961 1 92.94 86 SER A C 1
ATOM 653 O O . SER A 1 86 ? 8.375 17.781 12.023 1 92.94 86 SER A O 1
ATOM 655 N N . TYR A 1 87 ? 6.977 16.547 10.898 1 91.88 87 TYR A N 1
ATOM 656 C CA . TYR A 1 87 ? 7.879 16.281 9.781 1 91.88 87 TYR A CA 1
ATOM 657 C C . TYR A 1 87 ? 8.203 17.562 9.016 1 91.88 87 TYR A C 1
ATOM 659 O O . TYR A 1 87 ? 9.328 17.75 8.562 1 91.88 87 TYR A O 1
ATOM 667 N N . GLN A 1 88 ? 7.137 18.328 8.945 1 87.06 88 GLN A N 1
ATOM 668 C CA . GLN A 1 88 ? 7.332 19.609 8.273 1 87.06 88 GLN A CA 1
ATOM 669 C C . GLN A 1 88 ? 8.312 20.5 9.047 1 87.06 88 GLN A C 1
ATOM 671 O O . GLN A 1 88 ? 9.148 21.172 8.445 1 87.06 88 GLN A O 1
ATOM 676 N N . SER A 1 89 ? 8.219 20.469 10.328 1 87.69 89 SER A N 1
ATOM 677 C CA . SER A 1 89 ? 9.086 21.266 11.188 1 87.69 89 SER A CA 1
ATOM 678 C C . SER A 1 89 ? 10.531 20.766 11.133 1 87.69 89 SER A C 1
ATOM 680 O O . SER A 1 89 ? 11.469 21.562 11.109 1 87.69 89 SER A O 1
ATOM 682 N N . LEU A 1 90 ? 10.672 19.531 11.117 1 86.5 90 LEU A N 1
ATOM 683 C CA . LEU A 1 90 ? 11.992 18.922 11.055 1 86.5 90 LEU A CA 1
ATOM 684 C C . LEU A 1 90 ? 12.68 19.25 9.734 1 86.5 90 LEU A C 1
ATOM 686 O O . LEU A 1 90 ? 13.891 19.516 9.703 1 86.5 90 LEU A O 1
ATOM 690 N N . GLN A 1 91 ? 11.945 19.281 8.719 1 83.19 91 GLN A N 1
ATOM 691 C CA . GLN A 1 91 ? 12.484 19.594 7.395 1 83.19 91 GLN A CA 1
ATOM 692 C C . GLN A 1 91 ? 12.859 21.062 7.277 1 83.19 91 GLN A C 1
ATOM 694 O O . GLN A 1 91 ? 13.836 21.406 6.609 1 83.19 91 GLN A O 1
ATOM 699 N N . LYS A 1 92 ? 12.102 21.922 7.852 1 80.25 92 LYS A N 1
ATOM 700 C CA . LYS A 1 92 ? 12.391 23.359 7.828 1 80.25 92 LYS A CA 1
ATOM 701 C C . LYS A 1 92 ? 13.656 23.672 8.617 1 80.25 92 LYS A C 1
ATOM 703 O O . LYS A 1 92 ? 14.438 24.547 8.227 1 80.25 92 LYS A O 1
ATOM 708 N N . GLN A 1 93 ? 13.766 22.953 9.664 1 79.88 93 GLN A N 1
ATOM 709 C CA . GLN A 1 93 ? 14.953 23.156 10.484 1 79.88 93 GLN A CA 1
ATOM 710 C C . GLN A 1 93 ? 16.203 22.641 9.773 1 79.88 93 GLN A C 1
ATOM 712 O O . GLN A 1 93 ? 17.266 23.25 9.859 1 79.88 93 GLN A O 1
ATOM 717 N N . GLU A 1 94 ? 16 21.641 9.008 1 72.38 94 GLU A N 1
ATOM 718 C CA . GLU A 1 94 ? 17.125 21.062 8.281 1 72.38 94 GLU A CA 1
ATOM 719 C C . GLU A 1 94 ? 17.484 21.922 7.059 1 72.38 94 GLU A C 1
ATOM 721 O O . GLU A 1 94 ? 18.656 22.047 6.707 1 72.38 94 GLU A O 1
ATOM 726 N N . GLY A 1 95 ? 16.516 22.391 6.348 1 64.31 95 GLY A N 1
ATOM 727 C CA . GLY A 1 95 ? 16.766 23.297 5.242 1 64.31 95 GLY A CA 1
ATOM 728 C C . GLY A 1 95 ? 17.344 24.625 5.688 1 64.31 95 GLY A C 1
ATOM 729 O O . GLY A 1 95 ? 18.125 25.25 4.961 1 64.31 95 GLY A O 1
ATOM 730 N N . LYS A 1 96 ? 16.859 25.188 6.754 1 59.47 96 LYS A N 1
ATOM 731 C CA . LYS A 1 96 ? 17.469 26.406 7.277 1 59.47 96 LYS A CA 1
ATOM 732 C C . LYS A 1 96 ? 18.922 26.172 7.664 1 59.47 96 LYS A C 1
ATOM 734 O O . LYS A 1 96 ? 19.766 27.062 7.512 1 59.47 96 LYS A O 1
ATOM 739 N N . LYS A 1 97 ? 19.234 25.016 8.062 1 56.38 97 LYS A N 1
ATOM 740 C CA . LYS A 1 97 ? 20.625 24.766 8.375 1 56.38 97 LYS A CA 1
ATOM 741 C C . LYS A 1 97 ? 21.469 24.688 7.109 1 56.38 97 LYS A C 1
ATOM 743 O O . LYS A 1 97 ? 22.625 25.109 7.102 1 56.38 97 LYS A O 1
ATOM 748 N N . ASP A 1 98 ? 20.891 24.219 6.051 1 53.81 98 ASP A N 1
ATOM 749 C CA . ASP A 1 98 ? 21.625 24.203 4.789 1 53.81 98 ASP A CA 1
ATOM 750 C C . ASP A 1 98 ? 21.734 25.594 4.188 1 53.81 98 ASP A C 1
ATOM 752 O O . ASP A 1 98 ? 22.719 25.922 3.541 1 53.81 98 ASP A O 1
ATOM 756 N N . ASP A 1 99 ? 20.781 26.406 4.305 1 52.81 99 ASP A N 1
ATOM 757 C CA . ASP A 1 99 ? 20.875 27.766 3.758 1 52.81 99 ASP A CA 1
ATOM 758 C C . ASP A 1 99 ? 21.797 28.641 4.598 1 52.81 99 ASP A C 1
ATOM 760 O O . ASP A 1 99 ? 22.359 29.609 4.102 1 52.81 99 ASP A O 1
ATOM 764 N N . ASP A 1 100 ? 22.016 28.391 5.793 1 50.41 100 ASP A N 1
ATOM 765 C CA . ASP A 1 100 ? 22.938 29.219 6.539 1 50.41 100 ASP A CA 1
ATOM 766 C C . ASP A 1 100 ? 24.391 28.906 6.164 1 50.41 100 ASP A C 1
ATOM 768 O O . ASP A 1 100 ? 25.297 29.672 6.5 1 50.41 100 ASP A O 1
ATOM 772 N N . ASP A 1 101 ? 24.703 27.812 5.57 1 47.94 101 ASP A N 1
ATOM 773 C CA . ASP A 1 101 ? 26.109 27.578 5.23 1 47.94 101 ASP A CA 1
ATOM 774 C C . ASP A 1 101 ? 26.484 28.312 3.947 1 47.94 101 ASP A C 1
ATOM 776 O O . ASP A 1 101 ? 27.672 28.422 3.611 1 47.94 101 ASP A O 1
ATOM 780 N N . ASP A 1 102 ? 25.656 28.625 3.033 1 47.31 102 ASP A N 1
ATOM 781 C CA . ASP A 1 102 ? 26.094 29.312 1.828 1 47.31 102 ASP A CA 1
ATOM 782 C C . ASP A 1 102 ? 26.391 30.797 2.119 1 47.31 102 ASP A C 1
ATOM 784 O O . ASP A 1 102 ? 27.078 31.453 1.346 1 47.31 102 ASP A O 1
ATOM 788 N N . ASP A 1 103 ? 25.781 31.438 3.018 1 45.72 103 ASP A N 1
ATOM 789 C CA . ASP A 1 103 ? 26.062 32.844 3.174 1 45.72 103 ASP A CA 1
ATOM 790 C C . ASP A 1 103 ? 27.375 33.062 3.93 1 45.72 103 ASP A C 1
ATOM 792 O O . ASP A 1 103 ? 27.828 34.219 4.082 1 45.72 103 ASP A O 1
ATOM 796 N N . ASP A 1 104 ? 27.922 32.156 4.656 1 44.69 104 ASP A N 1
ATOM 797 C CA . ASP A 1 104 ? 29.172 32.469 5.363 1 44.69 104 ASP A CA 1
ATOM 798 C C . ASP A 1 104 ? 30.375 32.312 4.453 1 44.69 104 ASP A C 1
ATOM 800 O O . ASP A 1 104 ? 31.5 32.188 4.926 1 44.69 104 ASP A O 1
ATOM 804 N N . ILE A 1 105 ? 30.312 32.062 3.156 1 46.22 105 ILE A N 1
ATOM 805 C CA . ILE A 1 105 ? 31.547 32.25 2.406 1 46.22 105 ILE A CA 1
ATOM 806 C C . ILE A 1 105 ? 32 33.688 2.512 1 46.22 105 ILE A C 1
ATOM 808 O O . ILE A 1 105 ? 31.234 34.625 2.244 1 46.22 105 ILE A O 1
ATOM 812 N N . PRO A 1 106 ? 32.812 34.031 3.404 1 45.16 106 PRO A N 1
ATOM 813 C CA . PRO A 1 106 ? 33.469 35.344 3.385 1 45.16 106 PRO A CA 1
ATOM 814 C C . PRO A 1 106 ? 33.875 35.812 1.979 1 45.16 106 PRO A C 1
ATOM 816 O O . PRO A 1 106 ? 34.344 34.969 1.178 1 45.16 106 PRO A O 1
ATOM 819 N N . ASP A 1 107 ? 33.062 36.5 1.251 1 42.66 107 ASP A N 1
ATOM 820 C CA . ASP A 1 107 ? 33.469 37.156 0.017 1 42.66 107 ASP A CA 1
ATOM 821 C C . ASP A 1 107 ? 34.875 37.688 0.118 1 42.66 107 ASP A C 1
ATOM 823 O O . ASP A 1 107 ? 35.125 38.75 0.72 1 42.66 107 ASP A O 1
ATOM 827 N N . LEU A 1 108 ? 35.812 36.812 0.554 1 40.34 108 LEU A N 1
ATOM 828 C CA . LEU A 1 108 ? 37.219 37.188 0.601 1 40.34 108 LEU A CA 1
ATOM 829 C C . LEU A 1 108 ? 37.656 37.875 -0.696 1 40.34 108 LEU A C 1
ATOM 831 O O . LEU A 1 108 ? 38.75 38.406 -0.778 1 40.34 108 LEU A O 1
ATOM 835 N N . VAL A 1 109 ? 36.938 37.531 -1.769 1 36.62 109 VAL A N 1
ATOM 836 C CA . VAL A 1 109 ? 37.75 37.844 -2.949 1 36.62 109 VAL A CA 1
ATOM 837 C C . VAL A 1 109 ? 37.812 39.344 -3.166 1 36.62 109 VAL A C 1
ATOM 839 O O . VAL A 1 109 ? 38.25 39.812 -4.219 1 36.62 109 VAL A O 1
ATOM 842 N N . ALA A 1 110 ? 37.25 40.188 -2.342 1 37.47 110 ALA A N 1
ATOM 843 C CA . ALA A 1 110 ? 37.438 41.531 -2.918 1 37.47 110 ALA A CA 1
ATOM 844 C C . ALA A 1 110 ? 38.906 41.719 -3.326 1 37.47 110 ALA A C 1
ATOM 846 O O . ALA A 1 110 ? 39.812 41.625 -2.494 1 37.47 110 ALA A O 1
ATOM 847 N N . GLY A 1 111 ? 39.312 41.188 -4.43 1 36.19 111 GLY A N 1
ATOM 848 C CA . GLY A 1 111 ? 40.594 41.406 -5.117 1 36.19 111 GLY A CA 1
ATOM 849 C C . GLY A 1 111 ? 41.094 42.844 -5.055 1 36.19 111 GLY A C 1
ATOM 850 O O . GLY A 1 111 ? 40.344 43.75 -5.375 1 36.19 111 GLY A O 1
ATOM 851 N N . GLU A 1 112 ? 41.75 43.219 -3.984 1 37.59 112 GLU A N 1
ATOM 852 C CA . GLU A 1 112 ? 42.656 44.375 -3.889 1 37.59 112 GLU A CA 1
ATOM 853 C C . GLU A 1 112 ? 43.438 44.562 -5.188 1 37.59 112 GLU A C 1
ATOM 855 O O . GLU A 1 112 ? 44.062 43.656 -5.691 1 37.59 112 GLU A O 1
ATOM 860 N N . ASN A 1 113 ? 42.75 45.312 -6.242 1 37.62 113 ASN A N 1
ATOM 861 C CA . ASN A 1 113 ? 43.531 45.875 -7.352 1 37.62 113 ASN A CA 1
ATOM 862 C C . ASN A 1 113 ? 44.875 46.438 -6.883 1 37.62 113 ASN A C 1
ATOM 864 O O . ASN A 1 113 ? 44.906 47.281 -5.988 1 37.62 113 ASN A O 1
ATOM 868 N N . PHE A 1 114 ? 45.844 45.562 -6.648 1 33.69 114 PHE A N 1
ATOM 869 C CA . PHE A 1 114 ? 47.25 45.875 -6.492 1 33.69 114 PHE A CA 1
ATOM 870 C C . PHE A 1 114 ? 47.656 46.969 -7.469 1 33.69 114 PHE A C 1
ATOM 872 O O . PHE A 1 114 ? 47.844 46.719 -8.664 1 33.69 114 PHE A O 1
ATOM 879 N N . GLU A 1 115 ? 46.75 48 -7.73 1 36.19 115 GLU A N 1
ATOM 880 C CA . GLU A 1 115 ? 47.344 49.125 -8.445 1 36.19 115 GLU A CA 1
ATOM 881 C C . GLU A 1 115 ? 48.75 49.406 -7.957 1 36.19 115 GLU A C 1
ATOM 883 O O . GLU A 1 115 ? 48.969 49.594 -6.758 1 36.19 115 GLU A O 1
ATOM 888 N N . ASP A 1 116 ? 49.688 48.812 -8.641 1 39.31 116 ASP A N 1
ATOM 889 C CA . ASP A 1 116 ? 51.125 49 -8.68 1 39.31 116 ASP A CA 1
ATOM 890 C C . ASP A 1 116 ? 51.5 50.469 -8.5 1 39.31 116 ASP A C 1
ATOM 892 O O . ASP A 1 116 ? 51 51.344 -9.242 1 39.31 116 ASP A O 1
ATOM 896 N N . LYS A 1 117 ? 51.688 50.906 -7.266 1 34.06 117 LYS A N 1
ATOM 897 C CA . LYS A 1 117 ? 52.5 52.094 -6.984 1 34.06 117 LYS A CA 1
ATOM 898 C C . LYS A 1 117 ? 53.812 52.062 -7.734 1 34.06 117 LYS A C 1
ATOM 900 O O . LYS A 1 117 ? 54.719 51.344 -7.355 1 34.06 117 LYS A O 1
ATOM 905 N N . ALA A 1 118 ? 53.844 51.688 -9.008 1 29.77 118 ALA A N 1
ATOM 906 C CA . ALA A 1 118 ? 55.125 51.875 -9.672 1 29.77 118 ALA A CA 1
ATOM 907 C C . ALA A 1 118 ? 55.531 53.344 -9.734 1 29.77 118 ALA A C 1
ATOM 909 O O . ALA A 1 118 ? 54.75 54.188 -10.125 1 29.77 118 ALA A O 1
ATOM 910 N N . ASP A 1 119 ? 56.688 53.75 -9.023 1 27.12 119 ASP A N 1
ATOM 911 C CA . ASP A 1 119 ? 57.844 54.469 -9.516 1 27.12 119 ASP A CA 1
ATOM 912 C C . ASP A 1 119 ? 58.438 53.812 -10.773 1 27.12 119 ASP A C 1
ATOM 914 O O . ASP A 1 119 ? 58.438 52.594 -10.883 1 27.12 119 ASP A O 1
ATOM 918 N N . MET B 1 1 ? 8.891 -27.531 -2.111 1 44.97 1 MET B N 1
ATOM 919 C CA . MET B 1 1 ? 8.461 -28.125 -3.373 1 44.97 1 MET B CA 1
ATOM 920 C C . MET B 1 1 ? 7.457 -27.234 -4.09 1 44.97 1 MET B C 1
ATOM 922 O O . MET B 1 1 ? 7.586 -26.984 -5.289 1 44.97 1 MET B O 1
ATOM 926 N N . ASP B 1 2 ? 6.395 -26.766 -3.246 1 53.41 2 ASP B N 1
ATOM 927 C CA . ASP B 1 2 ? 5.281 -26.031 -3.842 1 53.41 2 ASP B CA 1
ATOM 928 C C . ASP B 1 2 ? 5.727 -24.641 -4.312 1 53.41 2 ASP B C 1
ATOM 930 O O . ASP B 1 2 ? 5.301 -24.172 -5.371 1 53.41 2 ASP B O 1
ATOM 934 N N . ASP B 1 3 ? 6.73 -24.094 -3.678 1 57.31 3 ASP B N 1
ATOM 935 C CA . ASP B 1 3 ? 7.25 -22.797 -4.078 1 57.31 3 ASP B CA 1
ATOM 936 C C . ASP B 1 3 ? 7.945 -22.875 -5.438 1 57.31 3 ASP B C 1
ATOM 938 O O . ASP B 1 3 ? 7.777 -21.984 -6.277 1 57.31 3 ASP B O 1
ATOM 942 N N . LYS B 1 4 ? 8.617 -24.078 -5.582 1 58.53 4 LYS B N 1
ATOM 943 C CA . LYS B 1 4 ? 9.359 -24.25 -6.824 1 58.53 4 LYS B CA 1
ATOM 944 C C . LYS B 1 4 ? 8.414 -24.391 -8.016 1 58.53 4 LYS B C 1
ATOM 946 O O . LYS B 1 4 ? 8.688 -23.875 -9.102 1 58.53 4 LYS B O 1
ATOM 951 N N . LYS B 1 5 ? 7.227 -25 -7.734 1 59.5 5 LYS B N 1
ATOM 952 C CA . LYS B 1 5 ? 6.25 -25.188 -8.805 1 59.5 5 LYS B CA 1
ATOM 953 C C . LYS B 1 5 ? 5.625 -23.844 -9.211 1 59.5 5 LYS B C 1
ATOM 955 O O . LYS B 1 5 ? 5.434 -23.578 -10.398 1 59.5 5 LYS B O 1
ATOM 960 N N . LEU B 1 6 ? 5.355 -23.031 -8.242 1 63.19 6 LEU B N 1
ATOM 961 C CA . LEU B 1 6 ? 4.836 -21.688 -8.531 1 63.19 6 LEU B CA 1
ATOM 962 C C . LEU B 1 6 ? 5.848 -20.875 -9.32 1 63.19 6 LEU B C 1
ATOM 964 O O . LEU B 1 6 ? 5.488 -20.219 -10.305 1 63.19 6 LEU B O 1
ATOM 968 N N . GLN B 1 7 ? 7.043 -21.094 -8.891 1 64.06 7 GLN B N 1
ATOM 969 C CA . GLN B 1 7 ? 8.109 -20.375 -9.578 1 64.06 7 GLN B CA 1
ATOM 970 C C . GLN B 1 7 ? 8.211 -20.812 -11.039 1 64.06 7 GLN B C 1
ATOM 972 O O . GLN B 1 7 ? 8.406 -19.984 -11.93 1 64.06 7 GLN B O 1
ATOM 977 N N . THR B 1 8 ? 8.07 -22.109 -11.258 1 65.56 8 THR B N 1
ATOM 978 C CA . THR B 1 8 ? 8.125 -22.656 -12.609 1 65.56 8 THR B CA 1
ATOM 979 C C . THR B 1 8 ? 6.957 -22.125 -13.445 1 65.56 8 THR B C 1
ATOM 981 O O . THR B 1 8 ? 7.137 -21.766 -14.609 1 65.56 8 THR B O 1
ATOM 984 N N . ALA B 1 9 ? 5.738 -22.078 -12.82 1 67.56 9 ALA B N 1
ATOM 985 C CA . ALA B 1 9 ? 4.566 -21.547 -13.508 1 67.56 9 ALA B CA 1
ATOM 986 C C . ALA B 1 9 ? 4.746 -20.062 -13.844 1 67.56 9 ALA B C 1
ATOM 988 O O . ALA B 1 9 ? 4.406 -19.625 -14.945 1 67.56 9 ALA B O 1
ATOM 989 N N . LEU B 1 10 ? 5.371 -19.375 -12.852 1 68.38 10 LEU B N 1
ATOM 990 C CA . LEU B 1 10 ? 5.602 -17.953 -13.055 1 68.38 10 LEU B CA 1
ATOM 991 C C . LEU B 1 10 ? 6.629 -17.719 -14.156 1 68.38 10 LEU B C 1
ATOM 993 O O . LEU B 1 10 ? 6.492 -16.781 -14.953 1 68.38 10 LEU B O 1
ATOM 997 N N . LYS B 1 11 ? 7.684 -18.594 -14.227 1 67.06 11 LYS B N 1
ATOM 998 C CA . LYS B 1 11 ? 8.695 -18.516 -15.273 1 67.06 11 LYS B CA 1
ATOM 999 C C . LYS B 1 11 ? 8.07 -18.703 -16.656 1 67.06 11 LYS B C 1
ATOM 1001 O O . LYS B 1 11 ? 8.453 -18.016 -17.609 1 67.06 11 LYS B O 1
ATOM 1006 N N . LYS B 1 12 ? 7.098 -19.547 -16.75 1 71.75 12 LYS B N 1
ATOM 1007 C CA . LYS B 1 12 ? 6.418 -19.797 -18.016 1 71.75 12 LYS B CA 1
ATOM 1008 C C . LYS B 1 12 ? 5.625 -18.562 -18.453 1 71.75 12 LYS B C 1
ATOM 1010 O O . LYS B 1 12 ? 5.445 -18.344 -19.656 1 71.75 12 LYS B O 1
ATOM 1015 N N . LEU B 1 13 ? 5.215 -17.844 -17.5 1 74.62 13 LEU B N 1
ATOM 1016 C CA . LEU B 1 13 ? 4.438 -16.641 -17.781 1 74.62 13 LEU B CA 1
ATOM 1017 C C . LEU B 1 13 ? 5.348 -15.469 -18.109 1 74.62 13 LEU B C 1
ATOM 1019 O O . LEU B 1 13 ? 4.875 -14.391 -18.469 1 74.62 13 LEU B O 1
ATOM 1023 N N . ASN B 1 14 ? 6.602 -15.688 -18.375 1 78.44 14 ASN B N 1
ATOM 1024 C CA . ASN B 1 14 ? 7.562 -14.617 -18.625 1 78.44 14 ASN B CA 1
ATOM 1025 C C . ASN B 1 14 ? 7.547 -13.57 -17.516 1 78.44 14 ASN B C 1
ATOM 1027 O O . ASN B 1 14 ? 7.355 -12.383 -17.781 1 78.44 14 ASN B O 1
ATOM 1031 N N . VAL B 1 15 ? 7.711 -14.117 -16.438 1 80.31 15 VAL B N 1
ATOM 1032 C CA . VAL B 1 15 ? 7.727 -13.32 -15.211 1 80.31 15 VAL B CA 1
ATOM 1033 C C . VAL B 1 15 ? 9.047 -12.562 -15.102 1 80.31 15 VAL B C 1
ATOM 1035 O O . VAL B 1 15 ? 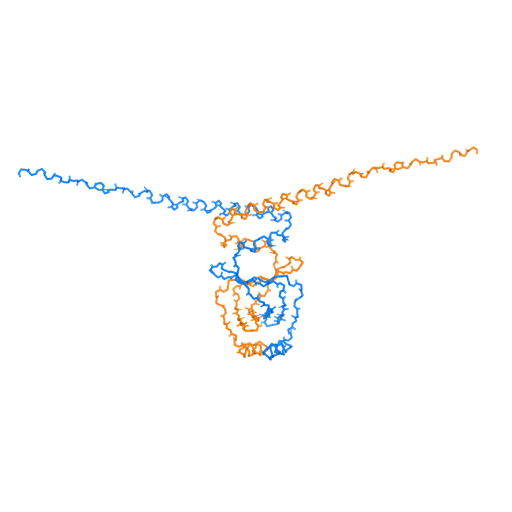10.117 -13.125 -15.367 1 80.31 15 VAL B O 1
ATOM 1038 N N . GLN B 1 16 ? 8.922 -11.281 -14.961 1 90.38 16 GLN B N 1
ATOM 1039 C CA . GLN B 1 16 ? 10.094 -10.43 -14.797 1 90.38 16 GLN B CA 1
ATOM 1040 C C . GLN B 1 16 ? 10.148 -9.828 -13.398 1 90.38 16 GLN B C 1
ATOM 1042 O O . GLN B 1 16 ? 9.117 -9.445 -12.836 1 90.38 16 GLN B O 1
ATOM 1047 N N . PRO B 1 17 ? 11.336 -9.766 -12.859 1 93.06 17 PRO B N 1
ATOM 1048 C CA . PRO B 1 17 ? 11.461 -9.102 -11.555 1 93.06 17 PRO B CA 1
ATOM 1049 C C . PRO B 1 17 ? 11.172 -7.605 -11.625 1 93.06 17 PRO B C 1
ATOM 1051 O O . PRO B 1 17 ? 11.523 -6.949 -12.609 1 93.06 17 PRO B O 1
ATOM 1054 N N . ILE B 1 18 ? 10.445 -7.156 -10.648 1 94.5 18 ILE B N 1
ATOM 1055 C CA . ILE B 1 18 ? 10.336 -5.719 -10.445 1 94.5 18 ILE B CA 1
ATOM 1056 C C . ILE B 1 18 ? 11.352 -5.262 -9.406 1 94.5 18 ILE B C 1
ATOM 1058 O O . ILE B 1 18 ? 11.344 -5.742 -8.266 1 94.5 18 ILE B O 1
ATOM 1062 N N . GLN B 1 19 ? 12.109 -4.367 -9.844 1 95.31 19 GLN B N 1
ATOM 1063 C CA . GLN B 1 19 ? 13.234 -3.977 -9 1 95.31 19 GLN B CA 1
ATOM 1064 C C . GLN B 1 19 ? 12.844 -2.867 -8.031 1 95.31 19 GLN B C 1
ATOM 1066 O O . GLN B 1 19 ? 11.875 -2.146 -8.266 1 95.31 19 GLN B O 1
ATOM 1071 N N . ALA B 1 20 ? 13.445 -2.82 -6.961 1 95.75 20 ALA B N 1
ATOM 1072 C CA . ALA B 1 20 ? 13.461 -1.717 -6.004 1 95.75 20 ALA B CA 1
ATOM 1073 C C . ALA B 1 20 ? 12.07 -1.508 -5.395 1 95.75 20 ALA B C 1
ATOM 1075 O O . ALA B 1 20 ? 11.602 -0.375 -5.289 1 95.75 20 ALA B O 1
ATOM 1076 N N . ILE B 1 21 ? 11.445 -2.613 -5.078 1 96.94 21 ILE B N 1
ATOM 1077 C CA . ILE B 1 21 ? 10.242 -2.506 -4.258 1 96.94 21 ILE B CA 1
ATOM 1078 C C . ILE B 1 21 ? 10.633 -2.389 -2.785 1 96.94 21 ILE B C 1
ATOM 1080 O O . ILE B 1 21 ? 11.273 -3.285 -2.234 1 96.94 21 ILE B O 1
ATOM 1084 N N . GLU B 1 22 ? 10.219 -1.353 -2.191 1 96 22 GLU B N 1
ATOM 1085 C CA . GLU B 1 22 ? 10.555 -1.118 -0.791 1 96 22 GLU B CA 1
ATOM 1086 C C . GLU B 1 22 ? 9.508 -1.723 0.14 1 96 22 GLU B C 1
ATOM 1088 O O . GLU B 1 22 ? 9.828 -2.143 1.254 1 96 22 GLU B O 1
ATOM 1093 N N . GLU B 1 23 ? 8.273 -1.651 -0.346 1 96.69 23 GLU B N 1
ATOM 1094 C CA . GLU B 1 23 ? 7.176 -2.131 0.485 1 96.69 23 GLU B CA 1
ATOM 1095 C C . GLU B 1 23 ? 5.957 -2.486 -0.362 1 96.69 23 GLU B C 1
ATOM 1097 O O . GLU B 1 23 ? 5.738 -1.895 -1.422 1 96.69 23 GLU B O 1
ATOM 1102 N N . VAL B 1 24 ? 5.195 -3.439 0.064 1 97.81 24 VAL B N 1
ATOM 1103 C CA . VAL B 1 24 ? 3.877 -3.736 -0.486 1 97.81 24 VAL B CA 1
ATOM 1104 C C . VAL B 1 24 ? 2.836 -3.721 0.631 1 97.81 24 VAL B C 1
ATOM 1106 O O . VAL B 1 24 ? 3.062 -4.281 1.707 1 97.81 24 VAL B O 1
ATOM 1109 N N . ASN B 1 25 ? 1.781 -3.008 0.381 1 97.25 25 ASN B N 1
ATOM 1110 C CA . ASN B 1 25 ? 0.656 -2.98 1.31 1 97.25 25 ASN B CA 1
ATOM 1111 C C . ASN B 1 25 ? -0.641 -3.412 0.631 1 97.25 25 ASN B C 1
ATOM 1113 O O . ASN B 1 25 ? -0.98 -2.914 -0.444 1 97.25 25 ASN B O 1
ATOM 1117 N N . MET B 1 26 ? -1.294 -4.398 1.278 1 97.5 26 MET B N 1
ATOM 1118 C CA . MET B 1 26 ? -2.635 -4.797 0.862 1 97.5 26 MET B CA 1
ATOM 1119 C C . MET B 1 26 ? -3.682 -4.301 1.854 1 97.5 26 MET B C 1
ATOM 1121 O O . MET B 1 26 ? -3.672 -4.691 3.023 1 97.5 26 MET B O 1
ATOM 1125 N N . PHE B 1 27 ? -4.508 -3.443 1.394 1 96.38 27 PHE B N 1
ATOM 1126 C CA . PHE B 1 27 ? -5.531 -2.857 2.252 1 96.38 27 PHE B CA 1
ATOM 1127 C C . PHE B 1 27 ? -6.828 -3.654 2.166 1 96.38 27 PHE B C 1
ATOM 1129 O O . PHE B 1 27 ? -7.395 -3.814 1.084 1 96.38 27 PHE B O 1
ATOM 1136 N N . LYS B 1 28 ? -7.285 -4.113 3.291 1 95.94 28 LYS B N 1
ATOM 1137 C CA . LYS B 1 28 ? -8.539 -4.859 3.379 1 95.94 28 LYS B CA 1
ATOM 1138 C C . LYS B 1 28 ? -9.719 -3.924 3.627 1 95.94 28 LYS B C 1
ATOM 1140 O O . LYS B 1 28 ? -9.539 -2.803 4.102 1 95.94 28 LYS B O 1
ATOM 1145 N N . ALA B 1 29 ? -10.859 -4.402 3.357 1 93.75 29 ALA B N 1
ATOM 1146 C CA . ALA B 1 29 ? -12.094 -3.645 3.531 1 93.75 29 ALA B CA 1
ATOM 1147 C C . ALA B 1 29 ? -12.344 -3.328 5.004 1 93.75 29 ALA B C 1
ATOM 1149 O O . ALA B 1 29 ? -12.984 -2.324 5.328 1 93.75 29 ALA B O 1
ATOM 1150 N N . ASP B 1 30 ? -11.766 -4.094 5.941 1 91 30 ASP B N 1
ATOM 1151 C CA . ASP B 1 30 ? -12.031 -3.898 7.363 1 91 30 ASP B CA 1
ATOM 1152 C C . ASP B 1 30 ? -11.016 -2.945 7.984 1 91 30 ASP B C 1
ATOM 1154 O O . ASP B 1 30 ? -10.992 -2.76 9.203 1 91 30 ASP B O 1
ATOM 1158 N N . GLY B 1 31 ? -10.047 -2.412 7.211 1 88.12 31 GLY B N 1
ATOM 1159 C CA . GLY B 1 31 ? -9.07 -1.436 7.684 1 88.12 31 GLY B CA 1
ATOM 1160 C C . GLY B 1 31 ? -7.727 -2.047 8.016 1 88.12 31 GLY B C 1
ATOM 1161 O O . GLY B 1 31 ? -6.75 -1.328 8.234 1 88.12 31 GLY B O 1
ATOM 1162 N N . ASN B 1 32 ? -7.715 -3.334 7.996 1 93.75 32 ASN B N 1
ATOM 1163 C CA . ASN B 1 32 ? -6.434 -3.994 8.227 1 93.75 32 ASN B CA 1
ATOM 1164 C C . ASN B 1 32 ? -5.547 -3.945 6.984 1 93.75 32 ASN B C 1
ATOM 1166 O O . ASN B 1 32 ? -6.039 -3.746 5.875 1 93.75 32 ASN B O 1
ATOM 1170 N N . VAL B 1 33 ? -4.293 -4.039 7.242 1 96.88 33 VAL B N 1
ATOM 1171 C CA . VAL B 1 33 ? -3.318 -3.99 6.156 1 96.88 33 VAL B CA 1
ATOM 1172 C C . VAL B 1 33 ? -2.375 -5.188 6.254 1 96.88 33 VAL B C 1
ATOM 1174 O O . VAL B 1 33 ? -1.914 -5.535 7.344 1 96.88 33 VAL B O 1
ATOM 1177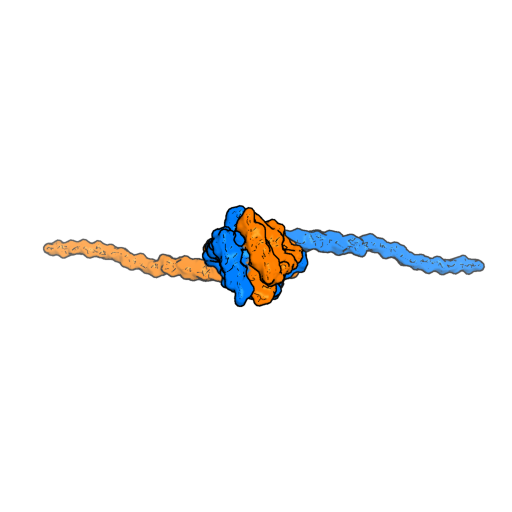 N N . ILE B 1 34 ? -2.207 -5.891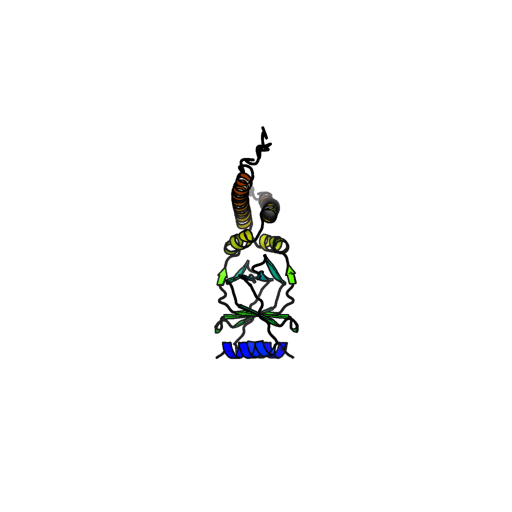 5.129 1 97.62 34 ILE B N 1
ATOM 1178 C CA . ILE B 1 34 ? -1.111 -6.848 5.02 1 97.62 34 ILE B CA 1
ATOM 1179 C C . ILE B 1 34 ? 0.129 -6.148 4.469 1 97.62 34 ILE B C 1
ATOM 1181 O O . ILE B 1 34 ? 0.109 -5.621 3.355 1 97.62 34 ILE B O 1
ATOM 1185 N N . HIS B 1 35 ? 1.155 -6.227 5.266 1 97.69 35 HIS B N 1
ATOM 1186 C CA . HIS B 1 35 ? 2.355 -5.453 4.969 1 97.69 35 HIS B CA 1
ATOM 1187 C C . HIS B 1 35 ? 3.533 -6.363 4.637 1 97.69 35 HIS B C 1
ATOM 1189 O O . HIS B 1 35 ? 3.76 -7.363 5.32 1 97.69 35 HIS B O 1
ATOM 1195 N N . PHE B 1 36 ? 4.223 -6.051 3.533 1 97.81 36 PHE B N 1
ATOM 1196 C CA . PHE B 1 36 ? 5.465 -6.715 3.156 1 97.81 36 PHE B CA 1
ATOM 1197 C C . PHE B 1 36 ? 6.625 -5.727 3.148 1 97.81 36 PHE B C 1
ATOM 1199 O O . PHE B 1 36 ? 6.617 -4.754 2.389 1 97.81 36 PHE B O 1
ATOM 1206 N N . ALA B 1 37 ? 7.57 -6.023 3.971 1 96.81 37 ALA B N 1
ATOM 1207 C CA . ALA B 1 37 ? 8.789 -5.215 3.986 1 96.81 37 ALA B CA 1
ATOM 1208 C C . ALA B 1 37 ? 9.82 -5.758 3.002 1 96.81 37 ALA B C 1
ATOM 1210 O O . ALA B 1 37 ? 10.258 -6.902 3.121 1 96.81 37 ALA B O 1
ATOM 1211 N N . ALA B 1 38 ? 10.18 -4.918 2.002 1 96.12 38 ALA B N 1
ATOM 1212 C CA . ALA B 1 38 ? 11.211 -5.18 0.997 1 96.12 38 ALA B CA 1
ATOM 1213 C C . ALA B 1 38 ? 11 -6.547 0.347 1 96.12 38 ALA B C 1
ATOM 1215 O O . ALA B 1 38 ? 11.938 -7.348 0.266 1 96.12 38 ALA B O 1
ATOM 1216 N N . PRO B 1 39 ? 9.828 -6.84 -0.125 1 96.25 39 PRO B N 1
ATOM 1217 C CA . PRO B 1 39 ? 9.625 -8.148 -0.749 1 96.25 39 PRO B CA 1
ATOM 1218 C C . PRO B 1 39 ? 10.266 -8.25 -2.131 1 96.25 39 PRO B C 1
ATOM 1220 O O . PRO B 1 39 ? 10.539 -7.234 -2.764 1 96.25 39 PRO B O 1
ATOM 1223 N N . LYS B 1 40 ? 10.484 -9.461 -2.523 1 94.06 40 LYS B N 1
ATOM 1224 C CA . LYS B 1 40 ? 10.734 -9.719 -3.939 1 94.06 40 LYS B CA 1
ATOM 1225 C C . LYS B 1 40 ? 9.43 -9.75 -4.73 1 94.06 40 LYS B C 1
ATOM 1227 O O . LYS B 1 40 ? 8.445 -10.352 -4.293 1 94.06 40 LYS B O 1
ATOM 1232 N N . VAL B 1 41 ? 9.43 -9.07 -5.824 1 94.5 41 VAL B N 1
ATOM 1233 C CA . VAL B 1 41 ? 8.227 -9 -6.641 1 94.5 41 VAL B CA 1
ATOM 1234 C C . VAL B 1 41 ? 8.555 -9.359 -8.086 1 94.5 41 VAL B C 1
ATOM 1236 O O . VAL B 1 41 ? 9.57 -8.922 -8.625 1 94.5 41 VAL B O 1
ATOM 1239 N N . HIS B 1 42 ? 7.719 -10.195 -8.633 1 92.12 42 HIS B N 1
ATOM 1240 C CA . HIS B 1 42 ? 7.781 -10.539 -10.047 1 92.12 42 HIS B CA 1
ATOM 1241 C C . HIS B 1 42 ? 6.473 -10.203 -10.758 1 92.12 42 HIS B C 1
ATOM 1243 O O . HIS B 1 42 ? 5.398 -10.273 -10.156 1 92.12 42 HIS B O 1
ATOM 1249 N N . ALA B 1 43 ? 6.609 -9.875 -12.016 1 90.88 43 ALA B N 1
ATOM 1250 C CA . ALA B 1 43 ? 5.414 -9.508 -12.773 1 90.88 43 ALA B CA 1
ATOM 1251 C C . ALA B 1 43 ? 5.363 -10.242 -14.109 1 90.88 43 ALA B C 1
ATOM 1253 O O . ALA B 1 43 ? 6.387 -10.391 -14.781 1 90.88 43 ALA B O 1
ATOM 1254 N N . ALA B 1 44 ? 4.262 -10.75 -14.344 1 87.88 44 ALA B N 1
ATOM 1255 C CA . ALA B 1 44 ? 3.885 -11.141 -15.703 1 87.88 44 ALA B CA 1
ATOM 1256 C C . ALA B 1 44 ? 2.955 -10.109 -16.328 1 87.88 44 ALA B C 1
ATOM 1258 O O . ALA B 1 44 ? 1.731 -10.211 -16.203 1 87.88 44 ALA B O 1
ATOM 1259 N N . VAL B 1 45 ? 3.508 -9.109 -16.984 1 82.69 45 VAL B N 1
ATOM 1260 C CA . VAL B 1 45 ? 2.811 -7.922 -17.469 1 82.69 45 VAL B CA 1
ATOM 1261 C C . VAL B 1 45 ? 1.72 -8.32 -18.453 1 82.69 45 VAL B C 1
ATOM 1263 O O . VAL B 1 45 ? 0.577 -7.871 -18.344 1 82.69 45 VAL B O 1
ATOM 1266 N N . PRO B 1 46 ? 2.018 -9.219 -19.406 1 83.06 46 PRO B N 1
ATOM 1267 C CA . PRO B 1 46 ? 0.988 -9.57 -20.391 1 83.06 46 PRO B CA 1
ATOM 1268 C C . PRO B 1 46 ? -0.257 -10.18 -19.75 1 83.06 46 PRO B C 1
ATOM 1270 O O . PRO B 1 46 ? -1.356 -10.062 -20.297 1 83.06 46 PRO B O 1
ATOM 1273 N N . SER B 1 47 ? -0.12 -10.766 -18.625 1 83.56 47 SER B N 1
ATOM 1274 C CA . SER B 1 47 ? -1.248 -11.414 -17.969 1 83.56 47 SER B CA 1
ATOM 1275 C C . SER B 1 47 ? -1.735 -10.602 -16.766 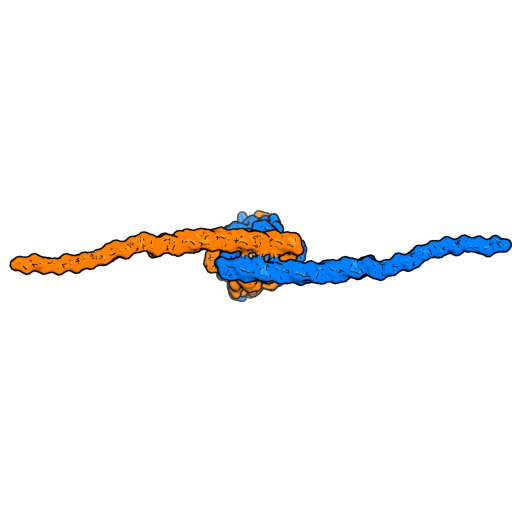1 83.56 47 SER B C 1
ATOM 1277 O O . SER B 1 47 ? -2.602 -11.055 -16.016 1 83.56 47 SER B O 1
ATOM 1279 N N . ASN B 1 48 ? -1.234 -9.484 -16.547 1 88.81 48 ASN B N 1
ATOM 1280 C CA . ASN B 1 48 ? -1.602 -8.625 -15.422 1 88.81 48 ASN B CA 1
ATOM 1281 C C . ASN B 1 48 ? -1.533 -9.375 -14.094 1 88.81 48 ASN B C 1
ATOM 1283 O O . ASN B 1 48 ? -2.457 -9.297 -13.289 1 88.81 48 ASN B O 1
ATOM 1287 N N . THR B 1 49 ? -0.457 -10.133 -13.938 1 90.12 49 THR B N 1
ATOM 1288 C CA . THR B 1 49 ? -0.225 -10.922 -12.742 1 90.12 49 THR B CA 1
ATOM 1289 C C . THR B 1 49 ? 1.103 -10.547 -12.086 1 90.12 49 THR B C 1
ATOM 1291 O O . THR B 1 49 ? 2.113 -10.391 -12.773 1 90.12 49 THR B O 1
ATOM 1294 N N . PHE B 1 50 ? 1.038 -10.453 -10.75 1 91.62 50 PHE B N 1
ATOM 1295 C CA . PHE B 1 50 ? 2.217 -10.133 -9.953 1 91.62 50 PHE B CA 1
ATOM 1296 C C . PHE B 1 50 ? 2.381 -11.117 -8.805 1 91.62 50 PHE B C 1
ATOM 1298 O O . PHE B 1 50 ? 1.4 -11.5 -8.164 1 91.62 50 PHE B O 1
ATOM 1305 N N . ALA B 1 51 ? 3.625 -11.461 -8.5 1 90.19 51 ALA B N 1
ATOM 1306 C CA . ALA B 1 51 ? 3.934 -12.352 -7.391 1 90.19 51 ALA B CA 1
ATOM 1307 C C . ALA B 1 51 ? 4.777 -11.641 -6.332 1 90.19 51 ALA B C 1
ATOM 1309 O O . ALA B 1 51 ? 5.793 -11.023 -6.652 1 90.19 51 ALA B O 1
ATOM 1310 N N . ILE B 1 52 ? 4.305 -11.719 -5.133 1 93.38 52 ILE B N 1
ATOM 1311 C CA . ILE B 1 52 ? 5.031 -11.172 -3.992 1 93.38 52 ILE B CA 1
ATOM 1312 C C . ILE B 1 52 ? 5.598 -12.32 -3.15 1 93.38 52 ILE B C 1
ATOM 1314 O O . ILE B 1 52 ? 4.871 -13.234 -2.773 1 93.38 52 ILE B O 1
ATOM 1318 N N . TYR B 1 53 ? 6.863 -12.195 -2.971 1 91.75 53 TYR B N 1
ATOM 1319 C CA . TYR B 1 53 ? 7.547 -13.164 -2.117 1 91.75 53 TYR B CA 1
ATOM 1320 C C . TYR B 1 53 ? 8.016 -12.508 -0.821 1 91.75 53 TYR B C 1
ATOM 1322 O O . TYR B 1 53 ? 8.891 -11.641 -0.836 1 91.75 53 TYR B O 1
ATOM 1330 N N . GLY B 1 54 ? 7.426 -12.898 0.259 1 92.06 54 GLY B N 1
ATOM 1331 C CA . GLY B 1 54 ? 7.766 -12.32 1.549 1 92.06 54 GLY B CA 1
ATOM 1332 C C . GLY B 1 54 ? 6.754 -12.641 2.633 1 92.06 54 GLY B C 1
ATOM 1333 O O . GLY B 1 54 ? 5.676 -13.156 2.348 1 92.06 54 GLY B O 1
ATOM 1334 N N . ASN B 1 55 ? 7.16 -12.391 3.869 1 94 55 ASN B N 1
ATOM 1335 C CA . ASN B 1 55 ? 6.281 -12.594 5.016 1 94 55 ASN B CA 1
ATOM 1336 C C . ASN B 1 55 ? 5.289 -11.445 5.168 1 94 55 ASN B C 1
ATOM 1338 O O . ASN B 1 55 ? 5.684 -10.305 5.418 1 94 55 ASN B O 1
ATOM 1342 N N . GLY B 1 56 ? 4.023 -11.773 4.887 1 95.19 56 GLY B N 1
ATOM 1343 C CA . GLY B 1 56 ? 2.982 -10.789 5.145 1 95.19 56 GLY B CA 1
ATOM 1344 C C . GLY B 1 56 ? 2.684 -10.609 6.621 1 95.19 56 GLY B C 1
ATOM 1345 O O . GLY B 1 56 ? 2.506 -11.586 7.348 1 95.19 56 GLY B O 1
ATOM 1346 N N . GLU B 1 57 ? 2.684 -9.398 7.074 1 96.56 57 GLU B N 1
ATOM 1347 C CA . GLU B 1 57 ? 2.359 -9.086 8.461 1 96.56 57 GLU B CA 1
ATOM 1348 C C . GLU B 1 57 ? 1.068 -8.273 8.555 1 96.56 57 GLU B C 1
ATOM 1350 O O . GLU B 1 57 ? 0.834 -7.375 7.746 1 96.56 57 GLU B O 1
ATOM 1355 N N . ASP B 1 58 ? 0.283 -8.648 9.531 1 96.12 58 ASP B N 1
ATOM 1356 C CA . ASP B 1 58 ? -0.885 -7.82 9.812 1 96.12 58 ASP B CA 1
ATOM 1357 C C . ASP B 1 58 ? -0.488 -6.535 10.539 1 96.12 58 ASP B C 1
ATOM 1359 O O . ASP B 1 58 ? 0.167 -6.582 11.578 1 96.12 58 ASP B O 1
ATOM 1363 N N . LYS B 1 59 ? -0.812 -5.352 9.914 1 95.69 59 LYS B N 1
ATOM 1364 C CA . LYS B 1 59 ? -0.535 -4.051 10.508 1 95.69 59 LYS B CA 1
ATOM 1365 C C . LYS B 1 59 ? -1.782 -3.172 10.523 1 95.69 59 LYS B C 1
ATOM 1367 O O . LYS B 1 59 ? -2.729 -3.42 9.773 1 95.69 59 LYS B O 1
ATOM 1372 N N . GLU B 1 60 ? -1.696 -2.25 11.438 1 92.94 60 GLU B N 1
ATOM 1373 C CA . GLU B 1 60 ? -2.68 -1.171 11.406 1 92.94 60 GLU B CA 1
ATOM 1374 C C . GLU B 1 60 ? -2.221 -0.036 10.492 1 92.94 60 GLU B C 1
ATOM 1376 O O . GLU B 1 60 ? -1.027 0.256 10.406 1 92.94 60 GLU B O 1
ATOM 1381 N N . LEU B 1 61 ? -3.166 0.513 9.859 1 92.88 61 LEU B N 1
ATOM 1382 C CA . LEU B 1 61 ? -2.85 1.616 8.961 1 92.88 61 LEU B CA 1
ATOM 1383 C C . LEU B 1 61 ? -2.014 2.676 9.664 1 92.88 61 LEU B C 1
ATOM 1385 O O . LEU B 1 61 ? -1.077 3.227 9.086 1 92.88 61 LEU B O 1
ATOM 1389 N N . THR B 1 62 ? -2.299 2.963 10.93 1 92.25 62 THR B N 1
ATOM 1390 C CA . THR B 1 62 ? -1.608 3.99 11.703 1 92.25 62 THR B CA 1
ATOM 1391 C C . THR B 1 62 ? -0.131 3.643 11.867 1 92.25 62 THR B C 1
ATOM 1393 O O . THR B 1 62 ? 0.708 4.531 12.016 1 92.25 62 THR B O 1
ATOM 1396 N N . GLU B 1 63 ? 0.252 2.426 11.828 1 93 63 GLU B N 1
ATOM 1397 C CA . GLU B 1 63 ? 1.64 1.985 11.945 1 93 63 GLU B CA 1
ATOM 1398 C C . GLU B 1 63 ? 2.416 2.275 10.664 1 93 63 GLU B C 1
ATOM 1400 O O . GLU B 1 63 ? 3.643 2.379 10.68 1 93 63 GLU B O 1
ATOM 1405 N N . LEU B 1 64 ? 1.692 2.342 9.531 1 94 64 LEU B N 1
ATOM 1406 C CA . LEU B 1 64 ? 2.312 2.514 8.227 1 94 64 LEU B CA 1
ATOM 1407 C C . LEU B 1 64 ? 2.395 3.988 7.852 1 94 64 LEU B C 1
ATOM 1409 O O . LEU B 1 64 ? 3.215 4.379 7.016 1 94 64 LEU B O 1
ATOM 1413 N N . VAL B 1 65 ? 1.647 4.824 8.445 1 92.44 65 VAL B N 1
ATOM 1414 C CA . VAL B 1 65 ? 1.486 6.238 8.125 1 92.44 65 VAL B CA 1
ATOM 1415 C C . VAL B 1 65 ? 2.838 6.941 8.195 1 92.44 65 VAL B C 1
ATOM 1417 O O . VAL B 1 65 ? 3.219 7.672 7.281 1 92.44 65 VAL B O 1
ATOM 1420 N N . PRO B 1 66 ? 3.662 6.715 9.242 1 91.12 66 PRO B N 1
ATOM 1421 C CA . PRO B 1 66 ? 4.965 7.379 9.305 1 91.12 66 PRO B CA 1
ATOM 1422 C C . PRO B 1 66 ? 5.852 7.055 8.109 1 91.12 66 PRO B C 1
ATOM 1424 O O . PRO B 1 66 ? 6.566 7.926 7.605 1 91.12 66 PRO B O 1
ATOM 1427 N N . GLY B 1 67 ? 5.855 5.801 7.637 1 89 67 GLY B N 1
ATOM 1428 C CA . GLY B 1 67 ? 6.621 5.434 6.457 1 89 67 GLY B CA 1
ATOM 1429 C C . GLY B 1 67 ? 6.191 6.188 5.211 1 89 67 GLY B C 1
ATOM 1430 O O . GLY B 1 67 ? 7.031 6.574 4.391 1 89 67 GLY B O 1
ATOM 1431 N N . ILE B 1 68 ? 4.914 6.391 5.086 1 87.75 68 ILE B N 1
ATOM 1432 C CA . ILE B 1 68 ? 4.359 7.137 3.961 1 87.75 68 ILE B CA 1
ATOM 1433 C C . ILE B 1 68 ? 4.773 8.602 4.059 1 87.75 68 ILE B C 1
ATOM 1435 O O . ILE B 1 68 ? 5.152 9.219 3.059 1 87.75 68 ILE B O 1
ATOM 1439 N N . LEU B 1 69 ? 4.77 9.172 5.281 1 91.62 69 LEU B N 1
ATOM 1440 C CA . LEU B 1 69 ? 5.156 10.562 5.488 1 91.62 69 LEU B CA 1
ATOM 1441 C C . LEU B 1 69 ? 6.629 10.773 5.145 1 91.62 69 LEU B C 1
ATOM 1443 O O . LEU B 1 69 ? 7 11.82 4.605 1 91.62 69 LEU B O 1
ATOM 1447 N N . ASN B 1 70 ? 7.414 9.797 5.383 1 88.88 70 ASN B N 1
ATOM 1448 C CA . ASN B 1 70 ? 8.852 9.867 5.141 1 88.88 70 ASN B CA 1
ATOM 1449 C C . ASN B 1 70 ? 9.164 9.93 3.646 1 88.88 70 ASN B C 1
ATOM 1451 O O . ASN B 1 70 ? 10.266 10.328 3.254 1 88.88 70 ASN B O 1
ATOM 1455 N N . GLN B 1 71 ? 8.25 9.445 2.906 1 90.06 71 GLN B N 1
ATOM 1456 C CA . GLN B 1 71 ? 8.461 9.414 1.463 1 90.06 71 GLN B CA 1
ATOM 1457 C C . GLN B 1 71 ? 8.031 10.727 0.816 1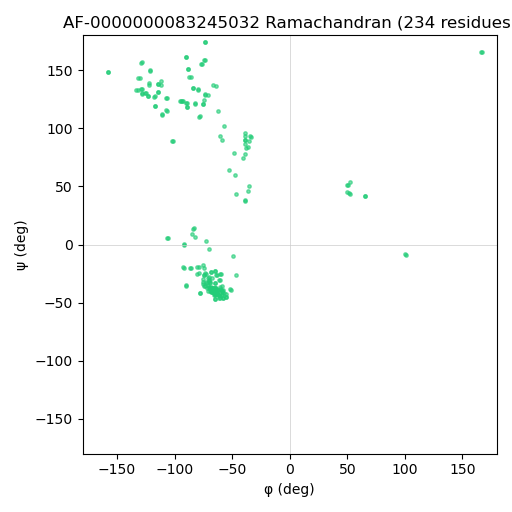 90.06 71 GLN B C 1
ATOM 1459 O O . GLN B 1 71 ? 8.398 11.008 -0.326 1 90.06 71 GLN B O 1
ATOM 1464 N N . LEU B 1 72 ? 7.195 11.445 1.548 1 91.25 72 LEU B N 1
ATOM 1465 C CA . LEU B 1 72 ? 6.66 12.695 1.024 1 91.25 72 LEU B CA 1
ATOM 1466 C C . LEU B 1 72 ? 7.633 13.852 1.266 1 91.25 72 LEU B C 1
ATOM 1468 O O . LEU B 1 72 ? 8.266 13.922 2.322 1 91.25 72 LEU B O 1
ATOM 1472 N N . GLY B 1 73 ? 7.852 14.727 0.165 1 87.5 73 GLY B N 1
ATOM 1473 C CA . GLY B 1 73 ? 8.633 15.938 0.349 1 87.5 73 GLY B CA 1
ATOM 1474 C C . GLY B 1 73 ? 7.887 17.016 1.125 1 87.5 73 GLY B C 1
ATOM 1475 O O . GLY B 1 73 ? 6.723 16.828 1.484 1 87.5 73 GLY B O 1
ATOM 1476 N N . PRO B 1 74 ? 8.578 18.094 1.437 1 87.75 74 PRO B N 1
ATOM 1477 C CA . PRO B 1 74 ? 8.008 19.172 2.262 1 87.75 74 PRO B CA 1
ATOM 1478 C C . PRO B 1 74 ? 6.711 19.719 1.688 1 87.75 74 PRO B C 1
ATOM 1480 O O . PRO B 1 74 ? 5.754 19.969 2.432 1 87.75 74 PRO B O 1
ATOM 1483 N N . ASP B 1 75 ? 6.652 19.922 0.38 1 90.81 75 ASP B N 1
ATOM 1484 C CA . ASP B 1 75 ? 5.438 20.453 -0.235 1 90.81 75 ASP B CA 1
ATOM 1485 C C . ASP B 1 75 ? 4.277 19.469 -0.098 1 90.81 75 ASP B C 1
ATOM 1487 O O . ASP B 1 75 ? 3.146 19.875 0.181 1 90.81 75 ASP B O 1
ATOM 1491 N N . SER B 1 76 ? 4.535 18.203 -0.212 1 90.19 76 SER B N 1
ATOM 1492 C CA . SER B 1 76 ? 3.52 17.156 -0.085 1 90.19 76 SER B CA 1
ATOM 1493 C C . SER B 1 76 ? 3.031 17.031 1.354 1 90.19 76 SER B C 1
ATOM 1495 O O . SER B 1 76 ? 1.843 16.812 1.595 1 90.19 76 SER B O 1
ATOM 1497 N N . LEU B 1 77 ? 3.939 17.203 2.248 1 92.62 77 LEU B N 1
ATOM 1498 C CA . LEU B 1 77 ? 3.586 17.125 3.662 1 92.62 77 LEU B CA 1
ATOM 1499 C C . LEU B 1 77 ? 2.648 18.266 4.043 1 92.62 77 LEU B C 1
ATOM 1501 O O . LEU B 1 77 ? 1.704 18.078 4.812 1 92.62 77 LEU B O 1
ATOM 1505 N N . ALA B 1 78 ? 2.986 19.469 3.547 1 90.69 78 ALA B N 1
ATOM 1506 C CA . ALA B 1 78 ? 2.117 20.625 3.801 1 90.69 78 ALA B CA 1
ATOM 1507 C C . ALA B 1 78 ? 0.714 20.375 3.254 1 90.69 78 ALA B C 1
ATOM 1509 O O . ALA B 1 78 ? -0.279 20.703 3.908 1 90.69 78 ALA B O 1
ATOM 1510 N N . SER B 1 79 ? 0.709 19.812 2.041 1 92.06 79 SER B N 1
ATOM 1511 C CA . SER B 1 79 ? -0.574 19.484 1.425 1 92.06 79 SER B CA 1
ATOM 1512 C C . SER B 1 79 ? -1.328 18.438 2.234 1 92.06 79 SER B C 1
ATOM 1514 O O . SER B 1 79 ? -2.545 18.531 2.404 1 92.06 79 SER B O 1
ATOM 1516 N N . LEU B 1 80 ? -0.62 17.469 2.703 1 93.62 80 LEU B N 1
ATOM 1517 C CA . LEU B 1 80 ? -1.22 16.422 3.529 1 93.62 80 LEU B CA 1
ATOM 1518 C C . LEU B 1 80 ? -1.804 17.016 4.809 1 93.62 80 LEU B C 1
ATOM 1520 O O . LEU B 1 80 ? -2.891 16.625 5.238 1 93.62 80 LEU B O 1
ATOM 1524 N N . ARG B 1 81 ? -1.11 17.922 5.496 1 92 81 ARG B N 1
ATOM 1525 C CA . ARG B 1 81 ? -1.595 18.594 6.695 1 92 81 ARG B CA 1
ATOM 1526 C C . ARG B 1 81 ? -2.932 19.281 6.434 1 92 81 ARG B C 1
ATOM 1528 O O . ARG B 1 81 ? -3.863 19.156 7.234 1 92 81 ARG B O 1
ATOM 1535 N N . LYS B 1 82 ? -2.996 19.969 5.32 1 93.25 82 LYS B N 1
ATOM 1536 C CA . LYS B 1 82 ? -4.219 20.688 4.957 1 93.25 82 LYS B CA 1
ATOM 1537 C C . LYS B 1 82 ? -5.363 19.703 4.691 1 93.25 82 LYS B C 1
ATOM 1539 O O . LYS B 1 82 ? -6.5 19.953 5.102 1 93.25 82 LYS B O 1
ATOM 1544 N N . LEU B 1 83 ? -5.023 18.672 4.031 1 94.25 83 LEU B N 1
ATOM 1545 C CA . LEU B 1 83 ? -6.02 17.656 3.705 1 94.25 83 LEU B CA 1
ATOM 1546 C C . LEU B 1 83 ? -6.539 16.984 4.969 1 94.25 83 LEU B C 1
ATOM 1548 O O . LEU B 1 83 ? -7.746 16.781 5.121 1 94.25 83 LEU B O 1
ATOM 1552 N N . ALA B 1 84 ? -5.699 16.609 5.816 1 92.88 84 ALA B N 1
ATOM 1553 C CA . ALA B 1 84 ? -6.078 15.984 7.082 1 92.88 84 ALA B CA 1
ATOM 1554 C C . ALA B 1 84 ? -6.98 16.906 7.898 1 92.88 84 ALA B C 1
ATOM 1556 O O . ALA B 1 84 ? -7.965 16.453 8.492 1 92.88 84 ALA B O 1
ATOM 1557 N N . GLU B 1 85 ? -6.637 18.172 7.859 1 91.06 85 GLU B N 1
ATOM 1558 C CA . GLU B 1 85 ? -7.445 19.172 8.562 1 91.06 85 GLU B CA 1
ATOM 1559 C C . GLU B 1 85 ? -8.852 19.25 7.977 1 91.06 85 GLU B C 1
ATOM 1561 O O . GLU B 1 85 ? -9.836 19.375 8.711 1 91.06 85 GLU B O 1
ATO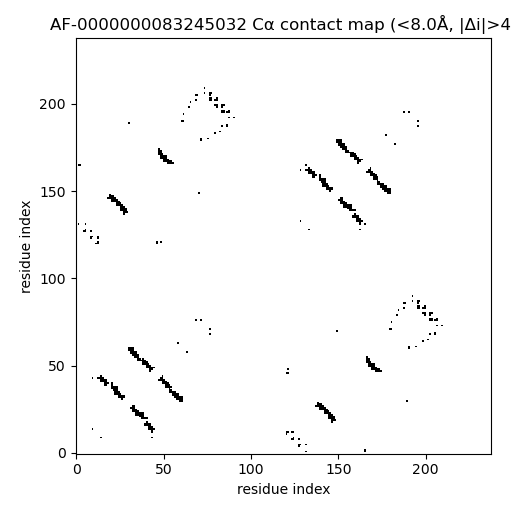M 1566 N N . SER B 1 86 ? -8.859 19.219 6.699 1 93.06 86 SER B N 1
ATOM 1567 C CA . SER B 1 86 ? -10.141 19.266 6.008 1 93.06 86 SER B CA 1
ATOM 1568 C C . SER B 1 86 ? -11.008 18.062 6.344 1 93.06 86 SER B C 1
ATOM 1570 O O . SER B 1 86 ? -12.195 18.203 6.633 1 93.06 86 SER B O 1
ATOM 1572 N N . TYR B 1 87 ? -10.5 16.844 6.414 1 92.12 87 TYR B N 1
ATOM 1573 C CA . TYR B 1 87 ? -11.227 15.633 6.742 1 92.12 87 TYR B CA 1
ATOM 1574 C C . TYR B 1 87 ? -11.703 15.648 8.188 1 92.12 87 TYR B C 1
ATOM 1576 O O . TYR B 1 87 ? -12.797 15.188 8.5 1 92.12 87 TYR B O 1
ATOM 1584 N N . GLN B 1 88 ? -10.789 16.203 8.969 1 87.12 88 GLN B N 1
ATOM 1585 C CA . GLN B 1 88 ? -11.148 16.328 10.383 1 87.12 88 GLN B CA 1
ATOM 1586 C C . GLN B 1 88 ? -12.344 17.266 10.562 1 87.12 88 GLN B C 1
ATOM 1588 O O . GLN B 1 88 ? -13.234 17 11.375 1 87.12 88 GLN B O 1
ATOM 1593 N N . SER B 1 89 ? -12.375 18.328 9.828 1 87.75 89 SER B N 1
ATOM 1594 C CA . SER B 1 89 ? -13.453 19.312 9.898 1 87.75 89 SER B CA 1
ATOM 1595 C C . SER B 1 89 ? -14.766 18.719 9.383 1 87.75 89 SER B C 1
ATOM 1597 O O . SER B 1 89 ? -15.828 18.969 9.961 1 87.75 89 SER B O 1
ATOM 1599 N N . LEU B 1 90 ? -14.68 18 8.375 1 86.56 90 LEU B N 1
ATOM 1600 C CA . LEU B 1 90 ? -15.859 17.375 7.785 1 86.56 90 LEU B CA 1
ATOM 1601 C C . LEU B 1 90 ? -16.469 16.359 8.742 1 86.56 90 LEU B C 1
ATOM 1603 O O . LEU B 1 90 ? -17.688 16.25 8.859 1 86.56 90 LEU B O 1
ATOM 1607 N N . GLN B 1 91 ? -15.641 15.688 9.422 1 83.19 91 GLN B N 1
ATOM 1608 C CA . GLN B 1 91 ? -16.109 14.672 10.367 1 83.19 91 GLN B CA 1
ATOM 1609 C C . GLN B 1 91 ? -16.719 15.32 11.602 1 83.19 91 GLN B C 1
ATOM 1611 O O . GLN B 1 91 ? -17.672 14.789 12.172 1 83.19 91 GLN B O 1
ATOM 1616 N N . LYS B 1 92 ? -16.203 16.391 12.039 1 80.06 92 LYS B N 1
ATOM 1617 C CA . LYS B 1 92 ? -16.734 17.109 13.195 1 80.06 92 LYS B CA 1
ATOM 1618 C C . LYS B 1 92 ? -18.109 17.703 12.875 1 80.06 92 LYS B C 1
ATOM 1620 O O . LYS B 1 92 ? -19 17.719 13.734 1 80.06 92 LYS B O 1
ATOM 1625 N N . GLN B 1 93 ? -18.188 18.141 11.688 1 79.88 93 GLN B N 1
ATOM 1626 C CA . GLN B 1 93 ? -19.469 18.688 11.266 1 79.88 93 GLN B CA 1
ATOM 1627 C C . GLN B 1 93 ? -20.531 17.609 11.141 1 79.88 93 GLN B C 1
ATOM 1629 O O . GLN B 1 93 ? -21.688 17.812 11.492 1 79.88 93 GLN B O 1
ATOM 1634 N N . GLU B 1 94 ? -20.062 16.469 10.766 1 72.44 94 GLU B N 1
ATOM 1635 C CA . GLU B 1 94 ? -21 15.352 10.617 1 72.44 94 GLU B CA 1
ATOM 1636 C C . GLU B 1 94 ? -21.359 14.766 11.977 1 72.44 94 GLU B C 1
ATOM 1638 O O . GLU B 1 94 ? -22.5 14.328 12.18 1 72.44 94 GLU B O 1
ATOM 1643 N N . GLY B 1 95 ? -20.422 14.617 12.859 1 64.44 95 GLY B N 1
ATOM 1644 C CA . GLY B 1 95 ? -20.719 14.172 14.211 1 64.44 95 GLY B CA 1
ATOM 1645 C C . GLY B 1 95 ? -21.578 15.156 14.984 1 64.44 95 GLY B C 1
ATOM 1646 O O . GLY B 1 95 ? -22.391 14.758 15.828 1 64.44 95 GLY B O 1
ATOM 1647 N N . LYS B 1 96 ? -21.312 16.422 14.859 1 59.44 96 LYS B N 1
ATOM 1648 C CA . LYS B 1 96 ? -22.203 17.391 15.492 1 59.44 96 LYS B CA 1
ATOM 1649 C C . LYS B 1 96 ? -23.609 17.297 14.938 1 59.44 96 LYS B C 1
ATOM 1651 O O . LYS B 1 96 ? -24.578 17.516 15.664 1 59.44 96 LYS B O 1
ATOM 1656 N N . LYS B 1 97 ? -23.734 16.938 13.758 1 56.09 97 LYS B N 1
ATOM 1657 C CA . LYS B 1 97 ? -25.078 16.781 13.227 1 56.09 97 LYS B CA 1
ATOM 1658 C C . LYS B 1 97 ? -25.766 15.539 13.805 1 56.09 97 LYS B C 1
ATOM 1660 O O . LYS B 1 97 ? -26.969 15.539 14.047 1 56.09 97 LYS B O 1
ATOM 1665 N N . ASP B 1 98 ? -24.969 14.516 14.07 1 54 98 ASP B N 1
ATOM 1666 C CA . ASP B 1 98 ? -25.562 13.336 14.688 1 54 98 ASP B CA 1
ATOM 1667 C C . ASP B 1 98 ? -25.844 13.57 16.172 1 54 98 ASP B C 1
ATOM 1669 O O . ASP B 1 98 ? -26.797 13.016 16.719 1 54 98 ASP B O 1
ATOM 1673 N N . ASP B 1 99 ? -25.078 14.289 16.859 1 52.72 99 ASP B N 1
ATOM 1674 C CA . ASP B 1 99 ? -25.344 14.562 18.266 1 52.72 99 ASP B CA 1
ATOM 1675 C C . ASP B 1 99 ? -26.516 15.531 18.406 1 52.72 99 ASP B C 1
ATOM 1677 O O . ASP B 1 99 ? -27.156 15.586 19.469 1 52.72 99 ASP B O 1
ATOM 1681 N N . ASP B 1 100 ? -26.812 16.344 17.484 1 50.28 100 ASP B N 1
ATOM 1682 C CA . ASP B 1 100 ? -27.984 17.203 17.656 1 50.28 100 ASP B CA 1
ATOM 1683 C C . ASP B 1 100 ? -29.281 16.422 17.484 1 50.28 100 ASP B C 1
ATOM 1685 O O . ASP B 1 100 ? -30.359 16.906 17.828 1 50.28 100 ASP B O 1
ATOM 1689 N N . ASP B 1 101 ? -29.312 15.289 16.859 1 48 101 ASP B N 1
ATOM 1690 C CA . ASP B 1 101 ? -30.594 14.594 16.75 1 48 101 ASP B CA 1
ATOM 1691 C C . ASP B 1 101 ? -30.938 13.859 18.047 1 48 101 ASP B C 1
ATOM 1693 O O . ASP B 1 101 ? -32.062 13.383 18.219 1 48 101 ASP B O 1
ATOM 1697 N N . ASP B 1 102 ? -30.078 13.469 18.891 1 47.06 102 ASP B N 1
ATOM 1698 C CA . ASP B 1 102 ? -30.484 12.773 20.094 1 47.06 102 ASP B CA 1
ATOM 1699 C C . ASP B 1 102 ? -31.094 13.742 21.109 1 47.06 102 ASP B C 1
ATOM 1701 O O . ASP B 1 102 ? -31.844 13.328 22 1 47.06 102 ASP B O 1
ATOM 1705 N N . ASP B 1 103 ? -30.719 14.945 21.203 1 45.53 103 ASP B N 1
ATOM 1706 C CA . ASP B 1 103 ? -31.281 15.781 22.25 1 45.53 103 ASP B CA 1
ATOM 1707 C C . ASP B 1 103 ? -32.656 16.297 21.859 1 45.53 103 ASP B C 1
ATOM 1709 O O . ASP B 1 103 ? -33.344 16.938 22.656 1 45.53 103 ASP B O 1
ATOM 1713 N N . ASP B 1 104 ? -33.094 16.328 20.625 1 44.38 104 ASP B N 1
ATOM 1714 C CA . ASP B 1 104 ? -34.406 16.859 20.344 1 44.38 104 ASP B CA 1
ATOM 1715 C C . ASP B 1 104 ? -35.469 15.781 20.531 1 44.38 104 ASP B C 1
ATOM 1717 O O . ASP B 1 104 ? -36.594 15.891 19.984 1 44.38 104 ASP B O 1
ATOM 1721 N N . ILE B 1 105 ? -35.25 14.609 21.047 1 45.91 105 ILE B N 1
ATOM 1722 C CA . ILE B 1 105 ? -36.406 13.82 21.453 1 45.91 105 ILE B CA 1
ATOM 1723 C C . ILE B 1 105 ? -37.219 14.586 22.484 1 45.91 105 ILE B C 1
ATOM 1725 O O . ILE B 1 105 ? -36.688 15.023 23.5 1 45.91 105 ILE B O 1
ATOM 1729 N N . PRO B 1 106 ? -38.156 15.367 22.125 1 45.34 106 PRO B N 1
ATOM 1730 C CA . PRO B 1 106 ? -39.094 15.883 23.125 1 45.34 106 PRO B CA 1
ATOM 1731 C C . PRO B 1 106 ? -39.469 14.844 24.172 1 45.34 106 PRO B C 1
ATOM 1733 O O . PRO B 1 106 ? -39.625 13.656 23.844 1 45.34 106 PRO B O 1
ATOM 1736 N N . ASP B 1 107 ? -38.875 14.773 25.297 1 42.69 107 ASP B N 1
ATOM 1737 C CA . ASP B 1 107 ? -39.281 13.984 26.453 1 42.69 107 ASP B CA 1
ATOM 1738 C C . ASP B 1 107 ? -40.812 13.961 26.562 1 42.69 107 ASP B C 1
ATOM 1740 O O . ASP B 1 107 ? -41.406 14.914 27.062 1 42.69 107 ASP B O 1
ATOM 1744 N N . LEU B 1 108 ? -41.469 13.711 25.438 1 41.19 108 LEU B N 1
ATOM 1745 C CA . LEU B 1 108 ? -42.906 13.57 25.484 1 41.19 108 LEU B CA 1
ATOM 1746 C C . LEU B 1 108 ? -43.312 12.609 26.594 1 41.19 108 LEU B C 1
ATOM 1748 O O . LEU B 1 108 ? -44.5 12.336 26.797 1 41.19 108 LEU B O 1
ATOM 1752 N N . VAL B 1 109 ? -42.344 11.953 27.156 1 35.75 109 VAL B N 1
ATOM 1753 C CA . VAL B 1 109 ? -42.906 10.852 27.938 1 35.75 109 VAL B CA 1
ATOM 1754 C C . VAL B 1 109 ? -43.625 11.391 29.156 1 35.75 109 VAL B C 1
ATOM 1756 O O . VAL B 1 109 ? -44.031 10.633 30.031 1 35.75 109 VAL B O 1
ATOM 1759 N N . ALA B 1 110 ? -43.625 12.695 29.453 1 37.56 110 ALA B N 1
ATOM 1760 C CA . ALA B 1 110 ? -44.25 12.766 30.766 1 37.56 110 ALA B CA 1
ATOM 1761 C C . ALA B 1 110 ? -45.594 12.047 30.766 1 37.56 110 ALA B C 1
ATOM 1763 O O . ALA B 1 110 ? -46.531 12.477 30.094 1 37.56 110 ALA B O 1
ATOM 1764 N N . GLY B 1 111 ? -45.656 10.789 30.562 1 35.69 111 GLY B N 1
ATOM 1765 C CA . GLY B 1 111 ? -46.844 9.977 30.719 1 35.69 111 GLY B CA 1
ATOM 1766 C C . GLY B 1 111 ? -47.688 10.375 31.922 1 35.69 111 GLY B C 1
ATOM 1767 O O . GLY B 1 111 ? -47.156 10.523 33.031 1 35.69 111 GLY B O 1
ATOM 1768 N N . GLU B 1 112 ? -48.594 11.352 31.766 1 38.25 112 GLU B N 1
ATOM 1769 C CA . GLU B 1 112 ? -49.75 11.625 32.625 1 38.25 112 GLU B CA 1
ATOM 1770 C C . GLU B 1 112 ? -50.312 10.328 33.188 1 38.25 112 GLU B C 1
ATOM 1772 O O . GLU B 1 112 ? -50.562 9.375 32.438 1 38.25 112 GLU B O 1
ATOM 1777 N N . ASN B 1 113 ? -49.812 9.906 34.469 1 37.81 113 ASN B N 1
ATOM 1778 C CA . ASN B 1 113 ? -50.469 8.906 35.281 1 37.81 113 ASN B CA 1
ATOM 1779 C C . ASN B 1 113 ? -52 9.07 35.25 1 37.81 113 ASN B C 1
ATOM 1781 O O . ASN B 1 113 ? -52.5 10.141 35.594 1 37.81 113 ASN B O 1
ATOM 1785 N N . PHE B 1 114 ? -52.625 8.695 34.156 1 33.16 114 PHE B N 1
ATOM 1786 C CA . PHE B 1 114 ? -54.094 8.555 34.094 1 33.16 114 PHE B CA 1
ATOM 1787 C C . PHE B 1 114 ? -54.625 7.945 35.406 1 33.16 114 PHE B C 1
ATOM 1789 O O . PHE B 1 114 ? -54.5 6.738 35.625 1 33.16 114 PHE B O 1
ATOM 1796 N N . GLU B 1 115 ? -54.062 8.328 36.562 1 36.72 115 GLU B N 1
ATOM 1797 C CA . GLU B 1 115 ? -54.812 7.914 37.719 1 36.72 115 GLU B CA 1
ATOM 1798 C C . GLU B 1 115 ? -56.312 8.039 37.5 1 36.72 115 GLU B C 1
ATOM 1800 O O . GLU B 1 115 ? -56.812 9.109 37.125 1 36.72 115 GLU B O 1
ATOM 1805 N N . ASP B 1 116 ? -56.906 6.988 37 1 39.22 116 ASP B N 1
ATOM 1806 C CA . ASP B 1 116 ? -58.344 6.707 36.938 1 39.22 116 ASP B CA 1
ATOM 1807 C C . ASP B 1 116 ? -59.062 7.266 38.188 1 39.22 116 ASP B C 1
ATOM 1809 O O . ASP B 1 116 ? -58.719 6.949 39.312 1 39.22 116 ASP B O 1
ATOM 1813 N N . LYS B 1 117 ? -59.562 8.492 38.062 1 34.25 117 LYS B N 1
ATOM 1814 C CA . LYS B 1 117 ? -60.656 9.016 38.906 1 34.25 117 LYS B CA 1
ATOM 1815 C C . LYS B 1 117 ? -61.812 8.016 39 1 34.25 117 LYS B C 1
ATOM 1817 O O . LYS B 1 117 ? -62.531 7.793 38 1 34.25 117 LYS B O 1
ATOM 1822 N N . ALA B 1 118 ? -61.594 6.828 39.5 1 31.27 118 ALA B N 1
ATOM 1823 C CA . ALA B 1 118 ? -62.812 6.086 39.844 1 31.27 118 ALA B CA 1
ATOM 1824 C C . ALA B 1 118 ? -63.688 6.883 40.844 1 31.27 118 ALA B C 1
ATOM 1826 O O . ALA B 1 118 ? -63.188 7.32 41.875 1 31.27 118 ALA B O 1
ATOM 1827 N N . ASP B 1 119 ? -64.75 7.531 40.406 1 28.42 119 ASP B N 1
ATOM 1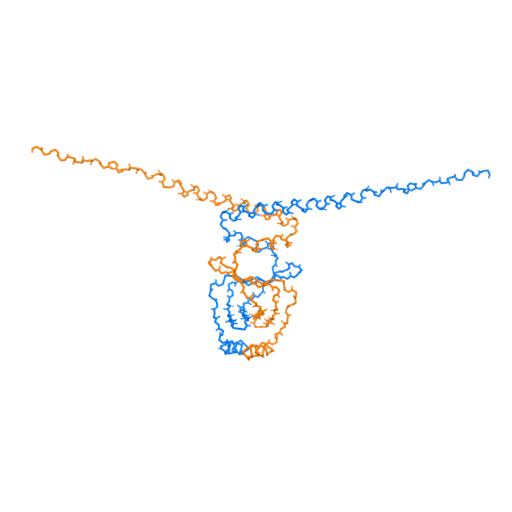828 C CA . ASP B 1 119 ? -66 7.742 41.062 1 28.42 119 ASP B CA 1
ATOM 1829 C C . ASP B 1 119 ? -66.562 6.445 41.688 1 28.42 119 ASP B C 1
ATOM 1831 O O . ASP B 1 119 ? -66.375 5.367 41.094 1 28.42 119 ASP B O 1
#

Nearest PDB structures (foldseek):
  9f1c-assembly1_Cu  TM=8.363E-01  e=4.082E-07  Homo sapiens
  9fq0-assembly1_D  TM=6.053E-01  e=5.928E-09  Homo sapiens
  3mcb-assembly1_B  TM=8.264E-01  e=6.857E-06  Homo sapiens
  3mce-assembly1_B  TM=8.410E-01  e=5.021E-04  Homo sapiens
  9f1b-assembly1_Ct  TM=5.782E-01  e=7.499E-05  Homo sapiens

Foldseek 3Di:
DVVVVVVVVCVVLVKDKDPDDQKDWDADPVQKIWIFGPWTKIDSVVVRDMDTDGDTDIDGPVVCVVVVCVVDDPVVNVVVVVVVVVVVVVVVVVVVVVVVVVVPPPPVPPPPPPPPPDD/DVVVVVVVVCVVLVKAKDPDDQKDWDADPVQKIWIFGPWTKIDSVVVRDMDTDGDTDIDGPVVCVVVVCVVDDPVVNVVVVVVVVVVVVVVVVVVVVVVVVVVPPPCVPPPPPPPPPPD

Radius of gyration: 28.94 Å; Cα contacts (8 Å, |Δi|>4): 330; chains: 2; bounding box: 124×83×63 Å